Protein AF-A0A166QX63-F1 (afdb_monomer)

Secondary structure (DSSP, 8-state):
-----------------------------------------------------------------SSHHHHHHHHHHHHHHHHHHHHHSS----------SS----S--EEE--TT--HHHHHHHHTS--SEEEEE---S-HHHHHT--TTTTTT-TTT--SEEEEEE-SS-TT--HHHHHHTTTHHHHHHHHHHHHHTT-TT-EEEETTTTTSSS-TTTS-SSHHHHHHHHHHHHHHHHHH-TT-EEEEEEETT--B-TTS-BGGGG---TTT-SEEEEE--S-SSP--SHHHHHHHHTSTT-

Sequence (304 aa):
MEGRRGRSGEAGTSDEPATGSGGSTHDGSGDGPGSGPGHRRGTRSQWAAGPPGPPGATGRARQRRVLLLGAVSAVVAVVVLAVGIIVFTGDEEKTPTTHPTTTGVSWVSGANANPPNDLAAWESWVGRSTDIAILFTSRANWETVTRDDWPLADFRPQTYSGQVSIAQPLLVEGSNEAACARGEYDSHWRDFGNTLVRNGRPDAIVRLGWEFNGNWFKFWEPKDTGTWKVCFTRAAASIRSTAPQVKIEWTMTAHRDTMVNGDNVWDAYPGDDVVDIIGIDAYDSSPASLTQKIFNEQCNRDSG

Solvent-accessible surface area (backbone atoms only — not comparable to full-atom values): 18722 Å² total; per-residue (Å²): 136,84,82,87,88,88,79,93,86,89,91,81,89,85,86,86,86,87,88,82,89,88,82,86,90,83,89,88,86,81,87,87,88,88,89,90,90,87,88,89,87,88,83,90,84,87,90,86,88,87,89,91,86,88,89,90,82,87,87,89,82,84,87,85,79,91,70,80,76,57,57,58,56,52,53,52,52,52,50,52,51,51,51,48,44,57,71,71,66,49,71,82,78,67,74,76,79,70,50,51,84,61,66,87,64,92,64,90,47,64,49,75,40,50,84,89,43,60,58,67,61,54,24,65,48,46,62,47,85,62,46,28,40,36,35,64,50,54,69,76,37,67,57,48,58,19,60,50,56,61,66,45,61,72,57,20,60,92,73,38,83,52,46,47,35,36,40,38,74,73,38,33,72,94,60,52,64,67,46,34,43,72,48,78,50,34,65,50,27,28,41,29,13,44,39,31,42,75,33,64,38,32,62,27,34,35,26,46,27,54,35,27,37,39,86,84,49,81,58,41,34,50,76,47,53,70,41,42,26,44,23,52,49,44,37,51,51,24,21,39,73,52,12,77,60,47,34,37,26,49,25,34,30,34,83,33,44,50,28,79,67,66,49,49,52,70,71,45,62,74,45,78,92,61,42,73,40,84,43,64,55,75,71,92,42,93,83,59,53,89,40,74,66,53,38,53,60,35,61,70,41,93,32,44

Radius of gyration: 37.2 Å; Cα contacts (8 Å, |Δi|>4): 396; chains: 1; bounding box: 99×96×96 Å

Foldseek 3Di:
DDDDDDDDDDDDDDDDDDDDDDDDDDDDDDDDDDDDDDDDDDDDDDDDDDDDDDDDDDDDDPDDPDDPVVPVVVVVVVVCVVVVCCVVVPPPPPPPPPQPPAPPDPDQAEDACAPPDDCVVVCVSNVHHHQEHEEEWDQADLCRQQADLPPLLCVACVNHVHAYEYEGELFHPPDDLLCLLVVVCLVSLLSNLVSCVVSNNLQHEYQYNAQLQDDPNPGRNDQDLVSSLSSLQSSLVSSCVSSVNYAYEDEHEFPRQAHPNGDGPCSNVNDPVRHPYYHYDYDCDVVGQPDPVSVVVRVPDPRD

Nearest PDB structures (foldseek):
  7osk-assembly2_B  TM=5.945E-01  e=3.432E-03  Ignisphaera aggregans DSM 17230
  7ero-assembly1_D  TM=5.608E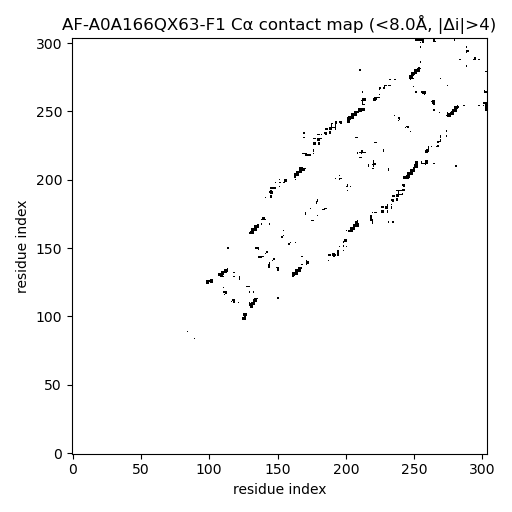-01  e=4.639E-03  Agrobacterium sp. SUL3
  8ew2-assembly1_B  TM=5.475E-01  e=1.831E-01  Oryctolagus cuniculus
  3b9d-assembly1_A  TM=5.871E-01  e=1.186E+00  Vibrio harveyi
  3arq-assembly1_A  TM=6.419E-01  e=2.595E+00  Vibrio harveyi

pLDDT: mean 75.56, std 27.19, range [26.94, 98.94]

Mean predicted aligned error: 16.87 Å

Structure (mmCIF, N/CA/C/O backbone):
data_AF-A0A166QX63-F1
#
_entry.id   AF-A0A166QX63-F1
#
loop_
_atom_site.group_PDB
_atom_site.id
_atom_site.type_symbol
_atom_site.label_atom_id
_atom_site.label_alt_id
_atom_site.label_comp_id
_atom_site.label_asym_id
_atom_site.label_entity_id
_atom_site.label_seq_id
_atom_site.pdbx_PDB_ins_code
_atom_site.Cartn_x
_atom_site.Cartn_y
_atom_site.Cartn_z
_atom_site.occupancy
_atom_site.B_iso_or_equiv
_atom_site.auth_seq_id
_atom_site.auth_comp_id
_atom_site.auth_asym_id
_atom_site.auth_atom_id
_atom_site.pdbx_PDB_model_num
ATOM 1 N N . MET A 1 1 ? 0.405 -10.353 73.614 1.00 40.06 1 MET A N 1
ATOM 2 C CA . MET A 1 1 ? 0.781 -11.116 72.407 1.00 40.06 1 MET A CA 1
ATOM 3 C C . MET A 1 1 ? 0.602 -10.184 71.213 1.00 40.06 1 MET A C 1
ATOM 5 O O . MET A 1 1 ? -0.463 -10.169 70.617 1.00 40.06 1 MET A O 1
ATOM 9 N N . GLU A 1 2 ? 1.423 -9.140 71.067 1.00 36.00 2 GLU A N 1
ATOM 10 C CA . GLU A 1 2 ? 2.812 -9.136 70.539 1.00 36.00 2 GLU A CA 1
ATOM 11 C C . GLU A 1 2 ? 2.900 -9.580 69.065 1.00 36.00 2 GLU A C 1
ATOM 13 O O . GLU A 1 2 ? 2.352 -10.618 68.723 1.00 36.00 2 GLU A O 1
ATOM 18 N N . GLY A 1 3 ? 3.621 -8.896 68.162 1.00 32.88 3 GLY A N 1
ATOM 19 C CA . GLY A 1 3 ? 4.344 -7.615 68.290 1.00 32.88 3 GLY A CA 1
ATOM 20 C C . GLY A 1 3 ? 5.628 -7.530 67.433 1.00 32.88 3 GLY A C 1
ATOM 21 O O . GLY A 1 3 ? 6.332 -8.522 67.312 1.00 32.88 3 GLY A O 1
ATOM 22 N N . ARG A 1 4 ? 5.967 -6.311 66.953 1.00 34.38 4 ARG A N 1
ATOM 23 C CA . ARG A 1 4 ? 7.144 -5.895 66.118 1.00 34.38 4 ARG A CA 1
ATOM 24 C C . ARG A 1 4 ? 7.103 -6.325 64.634 1.00 34.38 4 ARG A C 1
ATOM 26 O O . ARG A 1 4 ? 6.695 -7.438 64.352 1.00 34.38 4 ARG A O 1
ATOM 33 N N . ARG A 1 5 ? 7.400 -5.511 63.598 1.00 40.09 5 ARG A N 1
ATOM 34 C CA . ARG A 1 5 ? 8.170 -4.251 63.315 1.00 40.09 5 ARG A CA 1
ATOM 35 C C . ARG A 1 5 ? 9.701 -4.353 63.101 1.00 40.09 5 ARG A C 1
ATOM 37 O O . ARG A 1 5 ? 10.432 -4.491 64.074 1.00 40.09 5 ARG A O 1
ATOM 44 N N . GLY A 1 6 ? 10.128 -3.981 61.878 1.00 33.09 6 GLY A N 1
ATOM 45 C CA . GLY A 1 6 ? 11.412 -3.323 61.520 1.00 33.09 6 GLY A CA 1
ATOM 46 C C . GLY A 1 6 ? 12.527 -4.223 60.945 1.00 33.09 6 GLY A C 1
ATOM 47 O O . GLY A 1 6 ? 12.537 -5.403 61.260 1.00 33.09 6 GLY A O 1
ATOM 48 N N . ARG A 1 7 ? 13.510 -3.742 60.151 1.00 35.97 7 ARG A N 1
ATOM 49 C CA . ARG A 1 7 ? 13.689 -2.477 59.374 1.00 35.97 7 ARG A CA 1
ATOM 50 C C . ARG A 1 7 ? 14.983 -2.569 58.502 1.00 35.97 7 ARG A C 1
ATOM 52 O O . ARG A 1 7 ? 15.960 -3.089 59.014 1.00 35.97 7 ARG A O 1
ATOM 59 N N . SER A 1 8 ? 14.994 -1.973 57.294 1.00 33.38 8 SER A N 1
ATOM 60 C CA . SER A 1 8 ? 16.123 -1.295 56.567 1.00 33.38 8 SER A CA 1
ATOM 61 C C . SER A 1 8 ? 17.521 -1.934 56.319 1.00 33.38 8 SER A C 1
ATOM 63 O O . SER A 1 8 ? 18.147 -2.434 57.245 1.00 33.38 8 SER A O 1
ATOM 65 N N . GLY A 1 9 ? 18.066 -1.684 55.108 1.00 28.70 9 GLY A N 1
ATOM 66 C CA . GLY A 1 9 ? 19.480 -1.832 54.673 1.00 28.70 9 GLY A CA 1
ATOM 67 C C . GLY A 1 9 ? 19.598 -2.648 53.362 1.00 28.70 9 GLY A C 1
ATOM 68 O O . GLY A 1 9 ? 19.120 -3.775 53.376 1.00 28.70 9 GLY A O 1
ATOM 69 N N . GLU A 1 10 ? 20.086 -2.241 52.174 1.00 31.58 10 GLU A N 1
ATOM 70 C CA . GLU A 1 10 ? 20.919 -1.140 51.608 1.00 31.58 10 GLU A CA 1
ATOM 71 C C . GLU A 1 10 ? 22.281 -1.639 51.038 1.00 31.58 10 GLU A C 1
ATOM 73 O O . GLU A 1 10 ? 22.920 -2.486 51.655 1.00 31.58 10 GLU A O 1
ATOM 78 N N . ALA A 1 11 ? 22.706 -1.048 49.899 1.00 31.22 11 ALA A N 1
ATOM 79 C CA . ALA A 1 11 ? 24.037 -1.047 49.235 1.00 31.22 11 ALA A CA 1
ATOM 80 C C . ALA A 1 11 ? 24.352 -2.011 48.047 1.00 31.22 11 ALA A C 1
ATOM 82 O O . ALA A 1 11 ? 24.123 -3.215 48.120 1.00 31.22 11 ALA A O 1
ATOM 83 N N . GLY A 1 12 ? 24.984 -1.438 46.997 1.00 28.00 12 GLY A N 1
ATOM 84 C CA . GLY A 1 12 ? 25.655 -2.096 45.846 1.00 28.00 12 GLY A CA 1
ATOM 85 C C . GLY A 1 12 ? 24.946 -1.913 44.482 1.00 28.00 12 GLY A C 1
ATOM 86 O O . GLY A 1 12 ? 24.100 -2.739 44.166 1.00 28.00 12 GLY A O 1
ATOM 87 N N . THR A 1 13 ? 25.071 -0.823 43.696 1.00 31.50 13 THR A N 1
ATOM 88 C CA . THR A 1 13 ? 26.249 -0.271 42.946 1.00 31.50 13 THR A CA 1
ATOM 89 C C . THR A 1 13 ? 26.866 -1.284 41.954 1.00 31.50 13 THR A C 1
ATOM 91 O O . THR A 1 13 ? 26.893 -2.469 42.264 1.00 31.50 13 THR A O 1
ATOM 94 N N . SER A 1 14 ? 27.420 -0.960 40.778 1.00 30.62 14 SER A N 1
ATOM 95 C CA . SER A 1 14 ? 27.732 0.314 40.086 1.00 30.62 14 SER A CA 1
ATOM 96 C C . SER A 1 14 ? 28.138 0.006 38.618 1.00 30.62 14 SER A C 1
ATOM 98 O O . SER A 1 14 ? 28.518 -1.132 38.347 1.00 30.62 14 SER A O 1
ATOM 100 N N . ASP A 1 15 ? 28.172 0.900 37.615 1.00 30.77 15 ASP A N 1
ATOM 101 C CA . ASP A 1 15 ? 27.613 2.254 37.374 1.00 30.77 15 ASP A CA 1
ATOM 102 C C . ASP A 1 15 ? 27.679 2.552 35.842 1.00 30.77 15 ASP A C 1
ATOM 104 O O . ASP A 1 15 ? 28.444 1.911 35.120 1.00 30.77 15 ASP A O 1
ATOM 108 N N . GLU A 1 16 ? 26.936 3.553 35.348 1.00 36.91 16 GLU A N 1
ATOM 109 C CA . GLU A 1 16 ? 27.155 4.250 34.055 1.00 36.91 16 GLU A CA 1
ATOM 110 C C . GLU A 1 16 ? 27.850 5.602 34.354 1.00 36.91 16 GLU A C 1
ATOM 112 O O . GLU A 1 16 ? 27.617 6.148 35.438 1.00 36.91 16 GLU A O 1
ATOM 117 N N . PRO A 1 17 ? 28.688 6.187 33.466 1.00 37.84 17 PRO A N 1
ATOM 118 C CA . PRO A 1 17 ? 28.216 7.414 32.797 1.00 37.84 17 PRO A CA 1
ATOM 119 C C . PRO A 1 17 ? 28.830 7.742 31.416 1.00 37.84 17 PRO A C 1
ATOM 121 O O . PRO A 1 17 ? 29.892 7.265 31.022 1.00 37.84 17 PRO A O 1
ATOM 124 N N . ALA A 1 18 ? 28.171 8.672 30.716 1.00 34.25 18 ALA A N 1
ATOM 125 C CA . ALA A 1 18 ? 28.616 9.310 29.472 1.00 34.25 18 ALA A CA 1
ATOM 126 C C . ALA A 1 18 ? 29.488 10.584 29.690 1.00 34.25 18 ALA A C 1
ATOM 128 O O . ALA A 1 18 ? 29.825 10.933 30.821 1.00 34.25 18 ALA A O 1
ATOM 129 N N . THR A 1 19 ? 29.747 11.327 28.592 1.00 32.44 19 THR A N 1
ATOM 130 C CA . THR A 1 19 ? 30.598 12.543 28.389 1.00 32.44 19 THR A CA 1
ATOM 131 C C . THR A 1 19 ? 32.068 12.265 27.995 1.00 32.44 19 THR A C 1
ATOM 133 O O . THR A 1 19 ? 32.637 11.266 28.408 1.00 32.44 19 THR A O 1
ATOM 136 N N . GLY A 1 20 ? 32.763 13.073 27.172 1.00 27.25 20 GLY A N 1
ATOM 137 C CA . GLY A 1 20 ? 32.322 14.208 26.341 1.00 27.25 20 GLY A CA 1
ATOM 138 C C . GLY A 1 20 ? 33.460 15.140 25.849 1.00 27.25 20 GLY A C 1
ATOM 139 O O . GLY A 1 20 ? 33.908 15.992 26.605 1.00 27.25 20 GLY A O 1
ATOM 140 N N . SER A 1 21 ? 33.809 15.084 24.551 1.00 32.12 21 SER A N 1
ATOM 141 C CA . SER A 1 21 ? 34.596 16.079 23.763 1.00 32.12 21 SER A CA 1
ATOM 142 C C . SER A 1 21 ? 36.103 16.326 24.052 1.00 32.12 21 SER A C 1
ATOM 144 O O . SER A 1 21 ? 36.578 16.193 25.172 1.00 32.12 21 SER A O 1
ATOM 146 N N . GLY A 1 22 ? 36.831 16.766 23.006 1.00 27.58 22 GLY A N 1
ATOM 147 C CA . GLY A 1 22 ? 38.256 17.170 23.017 1.00 27.58 22 GLY A CA 1
ATOM 148 C C . GLY A 1 22 ? 39.233 16.060 22.567 1.00 27.58 22 GLY A C 1
ATOM 149 O O . GLY A 1 22 ? 38.984 14.891 22.823 1.00 27.58 22 GLY A O 1
ATOM 150 N N . GLY A 1 23 ? 40.357 16.310 21.879 1.00 26.94 23 GLY A N 1
ATOM 151 C CA . GLY A 1 23 ? 40.885 17.564 21.327 1.00 26.94 23 GLY A CA 1
ATOM 152 C C . GLY A 1 23 ? 42.403 17.516 21.031 1.00 26.94 23 GLY A C 1
ATOM 153 O O . GLY A 1 23 ? 43.196 17.771 21.925 1.00 26.94 23 GLY A O 1
ATOM 154 N N . SER A 1 24 ? 42.785 17.299 19.762 1.00 29.55 24 SER A N 1
ATOM 155 C CA . SER A 1 24 ? 44.083 17.635 19.110 1.00 29.55 24 SER A CA 1
ATOM 156 C C . SER A 1 24 ? 45.442 17.005 19.535 1.00 29.55 24 SER A C 1
ATOM 158 O O . SER A 1 24 ? 45.780 16.882 20.704 1.00 29.55 24 SER A O 1
ATOM 160 N N . THR A 1 25 ? 46.262 16.754 18.495 1.00 30.28 25 THR A N 1
ATOM 161 C CA . THR A 1 25 ? 47.745 16.611 18.406 1.00 30.28 25 THR A CA 1
ATOM 162 C C . THR A 1 25 ? 48.512 15.537 19.198 1.00 30.28 25 THR A C 1
ATOM 164 O O . THR A 1 25 ? 48.664 15.645 20.413 1.00 30.28 25 THR A O 1
ATOM 167 N N . HIS A 1 26 ? 49.237 14.676 18.463 1.00 31.53 26 HIS A N 1
ATOM 168 C CA . HIS A 1 26 ? 50.701 14.576 18.609 1.00 31.53 26 HIS A CA 1
ATOM 169 C C . HIS A 1 26 ? 51.414 14.098 17.329 1.00 31.53 26 HIS A C 1
ATOM 171 O O . HIS A 1 26 ? 50.852 13.333 16.548 1.00 31.53 26 HIS A O 1
ATOM 177 N N . ASP A 1 27 ? 52.645 14.584 17.143 1.00 31.30 27 ASP A N 1
ATOM 178 C CA . ASP A 1 27 ? 53.584 14.233 16.066 1.00 31.30 27 ASP A CA 1
ATOM 179 C C . ASP A 1 27 ? 54.256 12.861 16.264 1.00 31.30 27 ASP A C 1
ATOM 181 O O . ASP A 1 27 ? 54.313 12.327 17.373 1.00 31.30 27 ASP A O 1
ATOM 185 N N . GLY A 1 28 ? 54.856 12.338 15.187 1.00 30.33 28 GLY A N 1
ATOM 186 C CA . GLY A 1 28 ? 55.693 11.133 15.200 1.00 30.33 28 GLY A CA 1
ATOM 187 C C . GLY A 1 28 ? 56.677 11.090 14.025 1.00 30.33 28 GLY A C 1
ATOM 188 O O . GLY A 1 28 ? 56.429 10.413 13.032 1.00 30.33 28 GLY A O 1
ATOM 189 N N . SER A 1 29 ? 57.784 11.829 14.135 1.00 30.67 29 SER A N 1
ATOM 190 C CA . SER A 1 29 ? 58.846 11.928 13.116 1.00 30.67 29 SER A CA 1
ATOM 191 C C . SER A 1 29 ? 59.937 10.855 13.259 1.00 30.67 29 SER A C 1
ATOM 193 O O . SER A 1 29 ? 60.195 10.381 14.363 1.00 30.67 29 SER A O 1
ATOM 195 N N . GLY A 1 30 ? 60.645 10.554 12.161 1.00 27.50 30 GLY A N 1
ATOM 196 C CA . GLY A 1 30 ? 61.879 9.755 12.172 1.00 27.50 30 GLY A CA 1
ATOM 197 C C . GLY A 1 30 ? 62.472 9.485 10.780 1.00 27.50 30 GLY A C 1
ATOM 198 O O . GLY A 1 30 ? 62.033 8.557 10.112 1.00 27.50 30 GLY A O 1
ATOM 199 N N . ASP A 1 31 ? 63.428 10.336 10.374 1.00 31.25 31 ASP A N 1
ATOM 200 C CA . ASP A 1 31 ? 64.744 10.061 9.737 1.00 31.25 31 ASP A CA 1
ATOM 201 C C . ASP A 1 31 ? 64.870 8.936 8.671 1.00 31.25 31 ASP A C 1
ATOM 203 O O . ASP A 1 31 ? 64.478 7.802 8.904 1.00 31.25 31 ASP A O 1
ATOM 207 N N . GLY A 1 32 ? 65.470 9.095 7.476 1.00 28.30 32 GLY A N 1
ATOM 208 C CA . GLY A 1 32 ? 66.640 9.886 7.023 1.00 28.30 32 GLY A CA 1
ATOM 209 C C . GLY A 1 32 ? 67.741 8.916 6.497 1.00 28.30 32 GLY A C 1
ATOM 210 O O . GLY A 1 32 ? 67.597 7.714 6.712 1.00 28.30 32 GLY A O 1
ATOM 211 N N . PRO A 1 33 ? 68.879 9.320 5.877 1.00 48.69 33 PRO A N 1
ATOM 212 C CA . PRO A 1 33 ? 69.231 10.523 5.102 1.00 48.69 33 PRO A CA 1
ATOM 213 C C . PRO A 1 33 ? 69.908 10.195 3.723 1.00 48.69 33 PRO A C 1
ATOM 215 O O . PRO A 1 33 ? 70.134 9.038 3.380 1.00 48.69 33 PRO A O 1
ATOM 218 N N . GLY A 1 34 ? 70.329 11.209 2.945 1.00 29.28 34 GLY A N 1
ATOM 219 C CA . GLY A 1 34 ? 71.181 11.032 1.746 1.00 29.28 34 GLY A CA 1
ATOM 220 C C . GLY A 1 34 ? 71.787 12.350 1.227 1.00 29.28 34 GLY A C 1
ATOM 221 O O . GLY A 1 34 ? 71.089 13.358 1.167 1.00 29.28 34 GLY A O 1
ATOM 222 N N . SER A 1 35 ? 73.086 12.379 0.896 1.00 33.38 35 SER A N 1
ATOM 223 C CA . SER A 1 35 ? 73.901 13.611 0.785 1.00 33.38 35 SER A CA 1
ATOM 224 C C . SER A 1 35 ? 74.759 13.710 -0.496 1.00 33.38 35 SER A C 1
ATOM 226 O O . SER A 1 35 ? 75.189 12.692 -1.029 1.00 33.38 35 SER A O 1
ATOM 228 N N . GLY A 1 36 ? 75.089 14.932 -0.962 1.00 32.12 36 GLY A N 1
ATOM 229 C CA . GLY A 1 36 ? 76.167 15.147 -1.960 1.00 32.12 36 GLY A CA 1
ATOM 230 C C . GLY A 1 36 ? 76.030 16.378 -2.897 1.00 32.12 36 GLY A C 1
ATOM 231 O O . GLY A 1 36 ? 74.948 16.562 -3.447 1.00 32.12 36 GLY A O 1
ATOM 232 N N . PRO A 1 37 ? 77.075 17.220 -3.123 1.00 49.75 37 PRO A N 1
ATOM 233 C CA . PRO A 1 37 ? 76.950 18.516 -3.830 1.00 49.75 37 PRO A CA 1
ATOM 234 C C . PRO A 1 37 ? 77.778 18.682 -5.138 1.00 49.75 37 PRO A C 1
ATOM 236 O O . PRO A 1 37 ? 78.695 17.911 -5.410 1.00 49.75 37 PRO A O 1
ATOM 239 N N . GLY A 1 38 ? 77.548 19.771 -5.902 1.00 31.45 38 GLY A N 1
ATOM 240 C CA . GLY A 1 38 ? 78.393 20.174 -7.050 1.00 31.45 38 GLY A CA 1
ATOM 241 C C . GLY A 1 38 ? 78.181 21.615 -7.578 1.00 31.45 38 GLY A C 1
ATOM 242 O O . GLY A 1 38 ? 77.055 22.078 -7.707 1.00 31.45 38 GLY A O 1
ATOM 243 N N . HIS A 1 39 ? 79.268 22.345 -7.875 1.00 33.16 39 HIS A N 1
ATOM 244 C CA . HIS A 1 39 ? 79.298 23.768 -8.301 1.00 33.16 39 HIS A CA 1
ATOM 245 C C . HIS A 1 39 ? 79.107 24.025 -9.819 1.00 33.16 39 HIS A C 1
ATOM 247 O O . HIS A 1 39 ? 79.592 23.219 -10.611 1.00 33.16 39 HIS A O 1
ATOM 253 N N . ARG A 1 40 ? 78.690 25.255 -10.223 1.00 35.25 40 ARG A N 1
ATOM 254 C CA . ARG A 1 40 ? 79.540 26.262 -10.951 1.00 35.25 40 ARG A CA 1
ATOM 255 C C . ARG A 1 40 ? 78.845 27.623 -11.251 1.00 35.25 40 ARG A C 1
ATOM 257 O O . ARG A 1 40 ? 77.710 27.838 -10.854 1.00 35.25 40 ARG A O 1
ATOM 264 N N . ARG A 1 41 ? 79.611 28.585 -11.808 1.00 33.59 41 ARG A N 1
ATOM 265 C CA . ARG A 1 41 ? 79.421 30.067 -11.794 1.00 33.59 41 ARG A CA 1
ATOM 266 C C . ARG A 1 41 ? 78.861 30.697 -13.095 1.00 33.59 41 ARG A C 1
ATOM 268 O O . ARG A 1 41 ? 79.166 30.197 -14.169 1.00 33.59 41 ARG A O 1
ATOM 275 N N . GLY A 1 42 ? 78.317 31.925 -12.977 1.00 30.16 42 GLY A N 1
ATOM 276 C CA . GLY A 1 42 ? 78.226 32.972 -14.033 1.00 30.16 42 GLY A CA 1
ATOM 277 C C . GLY A 1 42 ? 76.787 33.323 -14.465 1.00 30.16 42 GLY A C 1
ATOM 278 O O . GLY A 1 42 ? 75.989 32.407 -14.568 1.00 30.16 42 GLY A O 1
ATOM 279 N N . THR A 1 43 ? 76.351 34.573 -14.716 1.00 37.75 43 THR A N 1
ATOM 280 C CA . THR A 1 43 ? 77.008 35.911 -14.803 1.00 37.75 43 THR A CA 1
ATOM 281 C C . THR A 1 43 ? 76.030 37.085 -14.480 1.00 37.75 43 THR A C 1
ATOM 283 O O . THR A 1 43 ? 74.847 36.859 -14.261 1.00 37.75 43 THR A O 1
ATOM 286 N N . ARG A 1 44 ? 76.545 38.336 -14.423 1.00 33.19 44 ARG A N 1
ATOM 287 C CA . ARG A 1 44 ? 75.864 39.653 -14.172 1.00 33.19 44 ARG A CA 1
ATOM 288 C C . ARG A 1 44 ? 74.739 39.953 -15.207 1.00 33.19 44 ARG A C 1
ATOM 290 O O . ARG A 1 44 ? 74.747 39.310 -16.245 1.00 33.19 44 ARG A O 1
ATOM 297 N N . SER A 1 45 ? 73.777 40.889 -15.067 1.00 31.33 45 SER A N 1
ATOM 298 C CA . SER A 1 45 ? 73.804 42.328 -14.672 1.00 31.33 45 SER A CA 1
ATOM 299 C C . SER A 1 45 ? 72.349 42.856 -14.500 1.00 31.33 45 SER A C 1
ATOM 301 O O . SER A 1 45 ? 71.504 42.482 -15.299 1.00 31.33 45 SER A O 1
ATOM 303 N N . GLN A 1 46 ? 71.932 43.515 -13.406 1.00 34.78 46 GLN A N 1
ATOM 304 C CA . GLN A 1 46 ? 71.817 44.979 -13.148 1.00 34.78 46 GLN A CA 1
ATOM 305 C C . GLN A 1 46 ? 71.011 45.897 -14.123 1.00 34.78 46 GLN A C 1
ATOM 307 O O . GLN A 1 46 ? 71.424 46.102 -15.257 1.00 34.78 46 GLN A O 1
ATOM 312 N N . TRP A 1 47 ? 69.941 46.503 -13.557 1.00 30.73 47 TRP A N 1
ATOM 313 C CA . TRP A 1 47 ? 69.280 47.833 -13.723 1.00 30.73 47 TRP A CA 1
ATOM 314 C C . TRP A 1 47 ? 69.129 48.559 -15.084 1.00 30.73 47 TRP A C 1
ATOM 316 O O . TRP A 1 47 ? 70.126 48.879 -15.718 1.00 30.73 47 TRP A O 1
ATOM 326 N N . ALA A 1 48 ? 67.905 49.052 -15.377 1.00 33.16 48 ALA A N 1
ATOM 327 C CA . ALA A 1 48 ? 67.571 50.489 -15.581 1.00 33.16 48 ALA A CA 1
ATOM 328 C C . ALA A 1 48 ? 66.066 50.719 -15.900 1.00 33.16 48 ALA A C 1
ATOM 330 O O . ALA A 1 48 ? 65.393 49.824 -16.403 1.00 33.16 48 ALA A O 1
ATOM 331 N N . ALA A 1 49 ? 65.545 51.926 -15.627 1.00 42.06 49 ALA A N 1
ATOM 332 C CA . ALA A 1 49 ? 64.181 52.371 -15.972 1.00 42.06 49 ALA A CA 1
ATOM 333 C C . ALA A 1 49 ? 64.153 53.283 -17.225 1.00 42.06 49 ALA A C 1
ATOM 335 O O . ALA A 1 49 ? 65.189 53.817 -17.618 1.00 42.06 49 ALA A O 1
ATOM 336 N N . GLY A 1 50 ? 62.967 53.488 -17.822 1.00 31.75 50 GLY A N 1
ATOM 337 C CA . GLY A 1 50 ? 62.734 54.320 -19.020 1.00 31.75 50 GLY A CA 1
ATOM 338 C C . GLY A 1 50 ? 61.538 55.296 -18.895 1.00 31.75 50 GLY A C 1
ATOM 339 O O . GLY A 1 50 ? 60.798 55.199 -17.917 1.00 31.75 50 GLY A O 1
ATOM 340 N N . PRO A 1 51 ? 61.372 56.270 -19.822 1.00 47.44 51 PRO A N 1
ATOM 341 C CA . PRO A 1 51 ? 60.950 57.640 -19.461 1.00 47.44 51 PRO A CA 1
ATOM 342 C C . PRO A 1 51 ? 59.545 58.105 -19.953 1.00 47.44 51 PRO A C 1
ATOM 344 O O . PRO A 1 51 ? 58.886 57.373 -20.689 1.00 47.44 51 PRO A O 1
ATOM 347 N N . PRO A 1 52 ? 59.080 59.327 -19.577 1.00 52.56 52 PRO A N 1
ATOM 348 C CA . PRO A 1 52 ? 57.723 59.841 -19.851 1.00 52.56 52 PRO A CA 1
ATOM 349 C C . PRO A 1 52 ? 57.622 61.027 -20.851 1.00 52.56 52 PRO A C 1
ATOM 351 O O . PRO A 1 52 ? 58.614 61.683 -21.163 1.00 52.56 52 PRO A O 1
ATOM 354 N N . GLY A 1 53 ? 56.386 61.383 -21.247 1.00 30.61 53 GLY A N 1
ATOM 355 C CA . GLY A 1 53 ? 55.989 62.676 -21.858 1.00 30.61 53 GLY A CA 1
ATOM 356 C C . GLY A 1 53 ? 54.776 62.562 -22.810 1.00 30.61 53 GLY A C 1
ATOM 357 O O . GLY A 1 53 ? 54.416 61.434 -23.145 1.00 30.61 53 GLY A O 1
ATOM 358 N N . PRO A 1 54 ? 54.161 63.664 -23.312 1.00 42.88 54 PRO A N 1
ATOM 359 C CA . PRO A 1 54 ? 54.239 65.084 -22.920 1.00 42.88 54 PRO A CA 1
ATOM 360 C C . PRO A 1 54 ? 52.840 65.721 -22.597 1.00 42.88 54 PRO A C 1
ATOM 362 O O . PRO A 1 54 ? 51.826 65.029 -22.672 1.00 42.88 54 PRO A O 1
ATOM 365 N N . PRO A 1 55 ? 52.738 67.023 -22.227 1.00 46.19 55 PRO A N 1
ATOM 366 C CA . PRO A 1 55 ? 51.494 67.627 -21.709 1.00 46.19 55 PRO A CA 1
ATOM 367 C C . PRO A 1 55 ? 50.846 68.736 -22.578 1.00 46.19 55 PRO A C 1
ATOM 369 O O . PRO A 1 55 ? 51.532 69.439 -23.315 1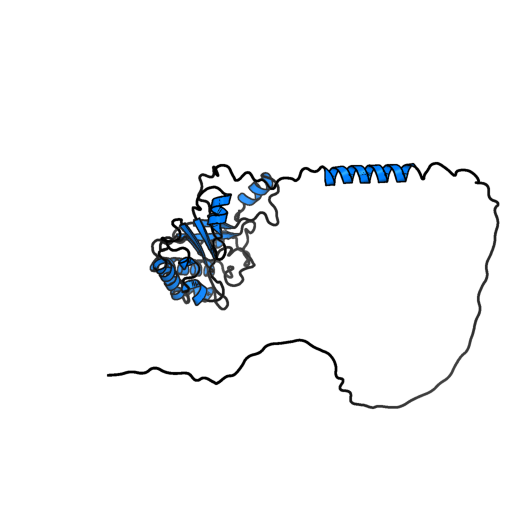.00 46.19 55 PRO A O 1
ATOM 372 N N . GLY A 1 56 ? 49.551 69.011 -22.333 1.00 31.23 56 GLY A N 1
ATOM 373 C CA . GLY A 1 56 ? 48.992 70.376 -22.399 1.00 31.23 56 GLY A CA 1
ATOM 374 C C . GLY A 1 56 ? 47.734 70.616 -23.253 1.00 31.23 56 GLY A C 1
ATOM 375 O O . GLY A 1 56 ? 47.825 70.724 -24.469 1.00 31.23 56 GLY A O 1
ATOM 376 N N . ALA A 1 57 ? 46.586 70.862 -22.602 1.00 35.25 57 ALA A N 1
ATOM 377 C CA . ALA A 1 57 ? 45.510 71.716 -23.128 1.00 35.25 57 ALA A CA 1
ATOM 378 C C . ALA A 1 57 ? 44.636 72.282 -21.987 1.00 35.25 57 ALA A C 1
ATOM 380 O O . ALA A 1 57 ? 44.172 71.567 -21.103 1.00 35.25 57 ALA A O 1
ATOM 381 N N . THR A 1 58 ? 44.451 73.596 -22.011 1.00 35.28 58 THR A N 1
ATOM 382 C CA . THR A 1 58 ? 43.774 74.455 -21.029 1.00 35.28 58 THR A CA 1
ATOM 383 C C . THR A 1 58 ? 42.279 74.157 -20.828 1.00 35.28 58 THR A C 1
ATOM 385 O O . THR A 1 58 ? 41.560 73.809 -21.758 1.00 35.28 58 THR A O 1
ATOM 388 N N . GLY A 1 59 ? 41.778 74.338 -19.599 1.00 33.69 59 GLY A N 1
ATOM 389 C CA . GLY A 1 59 ? 40.380 74.045 -19.252 1.00 33.69 59 GLY A CA 1
ATOM 390 C C . GLY A 1 59 ? 39.385 75.198 -19.460 1.00 33.69 59 GLY A C 1
ATOM 391 O O . GLY A 1 59 ? 39.763 76.368 -19.483 1.00 33.69 59 GLY A O 1
ATOM 392 N N . ARG A 1 60 ? 38.086 74.858 -19.509 1.00 37.31 60 ARG A N 1
ATOM 393 C CA . ARG A 1 60 ? 36.926 75.751 -19.281 1.00 37.31 60 ARG A CA 1
ATOM 394 C C . ARG A 1 60 ? 35.652 74.919 -19.044 1.00 37.31 60 ARG A C 1
ATOM 396 O O . ARG A 1 60 ? 35.034 74.484 -20.003 1.00 37.31 60 ARG A O 1
ATOM 403 N N . ALA A 1 61 ? 35.249 74.723 -17.783 1.00 35.38 61 ALA A N 1
ATOM 404 C CA . ALA A 1 61 ? 33.894 74.265 -17.407 1.00 35.38 61 ALA A CA 1
ATOM 405 C C . ALA A 1 61 ? 33.606 74.450 -15.897 1.00 35.38 61 ALA A C 1
ATOM 407 O O . ALA A 1 61 ? 33.176 73.532 -15.198 1.00 35.38 61 ALA A O 1
ATOM 408 N N . ARG A 1 62 ? 33.849 75.650 -15.354 1.00 41.44 62 ARG A N 1
ATOM 409 C CA . ARG A 1 62 ? 33.264 76.032 -14.055 1.00 41.44 62 ARG A CA 1
ATOM 410 C C . ARG A 1 62 ? 31.778 76.353 -14.295 1.00 41.44 62 ARG A C 1
ATOM 412 O O . ARG A 1 62 ? 31.469 76.941 -15.320 1.00 41.44 62 ARG A O 1
ATOM 419 N N . GLN A 1 63 ? 30.913 76.033 -13.326 1.00 47.56 63 GLN A 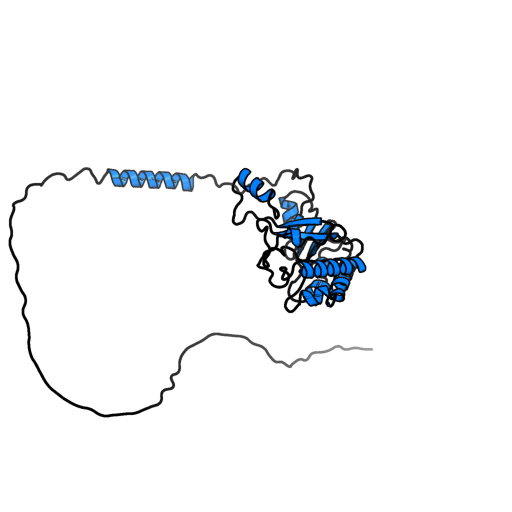N 1
ATOM 420 C CA . GLN A 1 63 ? 29.447 76.256 -13.310 1.00 47.56 63 GLN A CA 1
ATOM 421 C C . GLN A 1 63 ? 28.562 75.215 -14.033 1.00 47.56 63 GLN A C 1
ATOM 423 O O . GLN A 1 63 ? 28.084 75.439 -15.138 1.00 47.56 63 GLN A O 1
ATOM 428 N N . ARG A 1 64 ? 28.221 74.139 -13.306 1.00 39.12 64 ARG A N 1
ATOM 429 C CA . ARG A 1 64 ? 26.849 73.584 -13.186 1.00 39.12 64 ARG A CA 1
ATOM 430 C C . ARG A 1 64 ? 26.752 72.658 -11.957 1.00 39.12 64 ARG A C 1
ATOM 432 O O . ARG A 1 64 ? 26.511 71.461 -12.050 1.00 39.12 64 ARG A O 1
ATOM 439 N N . ARG A 1 65 ? 26.988 73.233 -10.767 1.00 44.41 65 ARG A N 1
ATOM 440 C CA . ARG A 1 65 ? 26.472 72.660 -9.507 1.00 44.41 65 ARG A CA 1
ATOM 441 C C . ARG A 1 65 ? 24.983 73.012 -9.390 1.00 44.41 65 ARG A C 1
ATOM 443 O O . ARG A 1 65 ? 24.566 74.013 -9.960 1.00 44.41 65 ARG A O 1
ATOM 450 N N . VAL A 1 66 ? 24.259 72.235 -8.579 1.00 48.19 66 VAL A N 1
ATOM 451 C CA . VAL A 1 66 ? 22.810 72.336 -8.301 1.00 48.19 66 VAL A CA 1
ATOM 452 C C . VAL A 1 66 ? 21.924 71.830 -9.449 1.00 48.19 66 VAL A C 1
ATOM 454 O O . VAL A 1 66 ? 21.592 72.582 -10.356 1.00 48.19 66 VAL A O 1
ATOM 457 N N . LEU A 1 67 ? 21.546 70.540 -9.373 1.00 45.72 67 LEU A N 1
ATOM 458 C CA . LEU A 1 67 ? 20.168 70.033 -9.592 1.00 45.72 67 LEU A CA 1
ATOM 459 C C . LEU A 1 67 ? 20.042 68.495 -9.455 1.00 45.72 67 LEU A C 1
ATOM 461 O O . LEU A 1 67 ? 18.966 68.005 -9.134 1.00 45.72 67 LEU A O 1
ATOM 465 N N . LEU A 1 68 ? 21.124 67.720 -9.614 1.00 43.03 68 LEU A N 1
ATOM 466 C CA . LEU A 1 68 ? 21.050 66.243 -9.675 1.00 43.03 68 LEU A CA 1
ATOM 467 C C . LEU A 1 68 ? 21.062 65.483 -8.328 1.00 43.03 68 LEU A C 1
ATOM 469 O O . LEU A 1 68 ? 20.885 64.271 -8.324 1.00 43.03 68 LEU A O 1
ATOM 473 N N . LEU A 1 69 ? 21.207 66.163 -7.185 1.00 39.78 69 LEU A N 1
ATOM 474 C CA . LEU A 1 69 ? 21.151 65.537 -5.845 1.00 39.78 69 LEU A CA 1
ATOM 475 C C . LEU A 1 69 ? 19.754 65.577 -5.186 1.00 39.78 69 LEU A C 1
ATOM 477 O O . LEU A 1 69 ? 19.541 64.931 -4.162 1.00 39.78 69 LEU A O 1
ATOM 481 N N . GLY A 1 70 ? 18.792 66.300 -5.774 1.00 39.84 70 GLY A N 1
ATOM 482 C CA . GLY A 1 70 ? 17.407 66.338 -5.285 1.00 39.84 70 GLY A CA 1
ATOM 483 C C . GLY A 1 70 ? 16.557 65.160 -5.773 1.00 39.84 70 GLY A C 1
ATOM 484 O O . GLY A 1 70 ? 15.810 64.573 -4.997 1.00 39.84 70 GLY A O 1
ATOM 485 N N . ALA A 1 71 ? 16.704 64.778 -7.047 1.00 44.97 71 ALA A N 1
ATOM 486 C CA . ALA A 1 71 ? 15.847 63.773 -7.680 1.00 44.97 71 ALA A CA 1
ATOM 487 C C . ALA A 1 71 ? 16.065 62.350 -7.135 1.00 44.97 71 ALA A C 1
ATOM 489 O O . ALA A 1 71 ? 15.096 61.646 -6.869 1.00 44.97 71 ALA A O 1
ATOM 490 N N . VAL A 1 72 ? 17.319 61.936 -6.914 1.00 47.06 72 VAL A N 1
ATOM 491 C CA . VAL A 1 72 ? 17.630 60.582 -6.412 1.00 47.06 72 VAL A CA 1
ATOM 492 C C . VAL A 1 72 ? 17.110 60.396 -4.982 1.00 47.06 72 VAL A C 1
ATOM 494 O O . VAL A 1 72 ? 16.467 59.394 -4.682 1.00 47.06 72 VAL A O 1
ATOM 497 N N . SER A 1 73 ? 17.307 61.398 -4.122 1.00 47.56 73 SER A N 1
ATOM 498 C CA . SER A 1 73 ? 16.855 61.381 -2.725 1.00 47.56 73 SER A CA 1
ATOM 499 C C . SER A 1 73 ? 15.326 61.329 -2.607 1.00 47.56 73 SER A C 1
ATOM 501 O O . SER A 1 73 ? 14.801 60.590 -1.780 1.00 47.56 73 SER A O 1
ATOM 503 N N . ALA A 1 74 ? 14.605 62.065 -3.463 1.00 48.94 74 ALA A N 1
ATOM 504 C CA . ALA A 1 74 ? 13.143 62.052 -3.487 1.00 48.94 74 ALA A CA 1
ATOM 505 C C . ALA A 1 74 ? 12.573 60.715 -3.994 1.00 48.94 74 ALA A C 1
ATOM 507 O O . ALA A 1 74 ? 11.637 60.191 -3.397 1.00 48.94 74 ALA A O 1
ATOM 508 N N . VAL A 1 75 ? 13.153 60.130 -5.051 1.00 51.56 75 VAL A N 1
ATOM 509 C CA . VAL A 1 75 ? 12.697 58.834 -5.586 1.00 51.56 75 VAL A CA 1
ATOM 510 C C . VAL A 1 75 ? 12.964 57.699 -4.594 1.00 51.56 75 VAL A C 1
ATOM 512 O O . VAL A 1 75 ? 12.071 56.891 -4.360 1.00 51.56 75 VAL A O 1
ATOM 515 N N . VAL A 1 76 ? 14.134 57.663 -3.945 1.00 51.06 76 VAL A N 1
ATOM 516 C CA . VAL A 1 76 ? 14.422 56.652 -2.911 1.00 51.06 76 VAL A CA 1
ATOM 517 C C . VAL A 1 76 ? 13.501 56.821 -1.699 1.00 51.06 76 VAL A C 1
ATOM 519 O O . VAL A 1 76 ? 12.970 55.827 -1.216 1.00 51.06 76 VAL A O 1
ATOM 522 N N . ALA A 1 77 ? 13.235 58.051 -1.245 1.00 51.09 77 ALA A N 1
ATOM 523 C CA . ALA A 1 77 ? 12.300 58.286 -0.143 1.00 51.09 77 ALA A CA 1
ATOM 524 C C . ALA A 1 77 ? 10.864 57.844 -0.483 1.00 51.09 77 ALA A C 1
ATOM 526 O O . ALA A 1 77 ? 10.226 57.199 0.342 1.00 51.09 77 ALA A O 1
ATOM 527 N N . VAL A 1 78 ? 10.369 58.127 -1.694 1.00 54.16 78 VAL A N 1
ATOM 528 C CA . VAL A 1 78 ? 9.027 57.697 -2.132 1.00 54.16 78 VAL A CA 1
ATOM 529 C C . VAL A 1 78 ? 8.943 56.178 -2.299 1.00 54.16 78 VAL A C 1
ATOM 531 O O . VAL A 1 78 ? 7.946 55.592 -1.892 1.00 54.16 78 VAL A O 1
ATOM 534 N N . VAL A 1 79 ? 9.982 55.518 -2.824 1.00 54.12 79 VAL A N 1
ATOM 535 C CA . VAL A 1 79 ? 10.013 54.047 -2.934 1.00 54.12 79 VAL A CA 1
ATOM 536 C C . VAL A 1 79 ? 10.088 53.387 -1.554 1.00 54.12 79 VAL A C 1
ATOM 538 O O . VAL A 1 79 ? 9.347 52.443 -1.306 1.00 54.12 79 VAL A O 1
ATOM 541 N N . VAL A 1 80 ? 10.902 53.900 -0.626 1.00 54.78 80 VAL A N 1
ATOM 542 C CA . VAL A 1 80 ? 10.971 53.373 0.751 1.00 54.78 80 VAL A CA 1
ATOM 543 C C . VAL A 1 80 ? 9.667 53.622 1.516 1.00 54.78 80 VAL A C 1
ATOM 545 O O . VAL A 1 80 ? 9.241 52.748 2.265 1.00 54.78 80 VAL A O 1
ATOM 548 N N . LEU A 1 81 ? 8.983 54.753 1.298 1.00 49.78 81 LEU A N 1
ATOM 549 C CA . LEU A 1 81 ? 7.675 55.005 1.912 1.00 49.78 81 LEU A CA 1
ATOM 550 C C . LEU A 1 81 ? 6.569 54.128 1.299 1.00 49.78 81 LEU A C 1
ATOM 552 O O . LEU A 1 81 ? 5.734 53.615 2.033 1.00 49.78 81 LEU A O 1
ATOM 556 N N . ALA A 1 82 ? 6.580 53.905 -0.019 1.00 50.19 82 ALA A N 1
ATOM 557 C CA . ALA A 1 82 ? 5.617 53.032 -0.694 1.00 50.19 82 ALA A CA 1
ATOM 558 C C . ALA A 1 82 ? 5.809 51.553 -0.317 1.00 50.19 82 ALA A C 1
ATOM 560 O O . ALA A 1 82 ? 4.832 50.869 -0.028 1.00 50.19 82 ALA A O 1
ATOM 561 N N . VAL A 1 83 ? 7.056 51.072 -0.247 1.00 49.56 83 VAL A N 1
ATOM 562 C CA . VAL A 1 83 ? 7.373 49.722 0.253 1.00 49.56 83 VAL A CA 1
ATOM 563 C C . VAL A 1 83 ? 7.053 49.611 1.745 1.00 49.56 83 VAL A C 1
ATOM 565 O O . VAL A 1 83 ? 6.480 48.613 2.162 1.00 49.56 83 VAL A O 1
ATOM 568 N N . GLY A 1 84 ? 7.337 50.644 2.545 1.00 45.03 84 GLY A N 1
ATOM 569 C CA . GLY A 1 84 ? 6.952 50.694 3.957 1.00 45.03 84 GLY A CA 1
ATOM 570 C C . GLY A 1 84 ? 5.437 50.613 4.162 1.00 45.03 84 GLY A C 1
ATOM 571 O O . GLY A 1 84 ? 4.984 49.872 5.025 1.00 45.03 84 GLY A O 1
ATOM 572 N N . ILE A 1 85 ? 4.643 51.300 3.338 1.00 48.28 85 ILE A N 1
ATOM 573 C CA . ILE A 1 85 ? 3.178 51.199 3.382 1.00 48.28 85 ILE A CA 1
ATOM 574 C C . ILE A 1 85 ? 2.724 49.801 2.939 1.00 48.28 85 ILE A C 1
ATOM 576 O O . ILE A 1 85 ? 1.959 49.178 3.657 1.00 48.28 85 ILE A O 1
ATOM 580 N N . ILE A 1 86 ? 3.249 49.239 1.846 1.00 46.75 86 ILE A N 1
ATOM 581 C CA . ILE A 1 86 ? 2.871 47.883 1.396 1.00 46.75 86 ILE A CA 1
ATOM 582 C C . ILE A 1 86 ? 3.234 46.797 2.432 1.00 46.75 86 ILE A C 1
ATOM 584 O O . ILE A 1 86 ? 2.503 45.821 2.565 1.00 46.75 86 ILE A O 1
ATOM 588 N N . VAL A 1 87 ? 4.318 46.969 3.198 1.00 48.38 87 VAL A N 1
ATOM 589 C CA . VAL A 1 87 ? 4.762 46.005 4.227 1.00 48.38 87 VAL A CA 1
ATOM 590 C C . VAL A 1 87 ? 4.065 46.199 5.586 1.00 48.38 87 VAL A C 1
ATOM 592 O O . VAL A 1 87 ? 3.964 45.236 6.339 1.00 48.38 87 VAL A O 1
ATOM 595 N N . PHE A 1 88 ? 3.558 47.397 5.909 1.00 45.53 88 PHE A N 1
ATOM 596 C CA . PHE A 1 88 ? 2.877 47.686 7.189 1.00 45.53 88 PHE A CA 1
ATOM 597 C C . PHE A 1 88 ? 1.368 47.982 7.076 1.00 45.53 88 PHE A C 1
ATOM 599 O O . PHE A 1 88 ? 0.710 48.168 8.097 1.00 45.53 88 PHE A O 1
ATOM 606 N N . THR A 1 89 ? 0.807 48.021 5.865 1.00 47.72 89 THR A N 1
ATOM 607 C CA . THR A 1 89 ? -0.645 48.035 5.599 1.00 47.72 89 THR A CA 1
ATOM 608 C C . THR A 1 89 ? -1.075 46.919 4.649 1.00 47.72 89 THR A C 1
ATOM 610 O O . THR A 1 89 ? -2.175 46.975 4.101 1.00 47.72 89 THR A O 1
ATOM 613 N N . GLY A 1 90 ? -0.228 45.910 4.433 1.00 40.50 90 GLY A N 1
ATOM 614 C CA . GLY A 1 90 ? -0.770 44.586 4.170 1.00 40.50 90 GLY A CA 1
ATOM 615 C C . GLY A 1 90 ? -1.584 44.211 5.401 1.00 40.50 90 GLY A C 1
ATOM 616 O O . GLY A 1 90 ? -1.031 44.201 6.503 1.00 40.50 90 GLY A O 1
ATOM 617 N N . ASP A 1 91 ? -2.888 43.985 5.227 1.00 46.47 91 ASP A N 1
ATOM 618 C CA . ASP A 1 91 ? -3.685 43.328 6.259 1.00 46.47 91 ASP A CA 1
ATOM 619 C C . ASP A 1 91 ? -2.904 42.096 6.730 1.00 46.47 91 ASP A C 1
ATOM 621 O O . ASP A 1 91 ? -2.313 41.393 5.903 1.00 46.47 91 ASP A O 1
ATOM 625 N N . GLU A 1 92 ? -2.895 41.821 8.039 1.00 47.53 92 GLU A N 1
ATOM 626 C CA . GLU A 1 92 ? -2.555 40.475 8.494 1.00 47.53 92 GLU A CA 1
ATOM 627 C C . GLU A 1 92 ? -3.506 39.542 7.749 1.00 47.53 92 GLU A C 1
ATOM 629 O O . GLU A 1 92 ? -4.706 39.513 8.045 1.00 47.53 92 GLU A O 1
ATOM 634 N N . GLU A 1 93 ? -2.987 38.846 6.734 1.00 46.03 93 GLU A N 1
ATOM 635 C CA . GLU A 1 93 ? -3.745 37.884 5.954 1.00 46.03 93 GLU A CA 1
ATOM 636 C C . GLU A 1 93 ? -4.068 36.758 6.922 1.00 46.03 93 GLU A C 1
ATOM 638 O O . GLU A 1 93 ? -3.266 35.854 7.154 1.00 46.03 93 GLU A O 1
ATOM 643 N N . LYS A 1 94 ? -5.214 36.908 7.599 1.00 37.31 94 LYS A N 1
ATOM 644 C CA . LYS A 1 94 ? -5.678 35.990 8.626 1.00 37.31 94 LYS A CA 1
ATOM 645 C C . LYS A 1 94 ? -5.646 34.617 8.000 1.00 37.31 94 LYS A C 1
ATOM 647 O O . LYS A 1 94 ? -6.487 34.344 7.142 1.00 37.31 94 LYS A O 1
ATOM 652 N N . THR A 1 95 ? -4.712 33.778 8.458 1.00 40.94 95 THR A N 1
ATOM 653 C CA . THR A 1 95 ? -4.656 32.355 8.129 1.00 40.94 95 THR A CA 1
ATOM 654 C C . THR A 1 95 ? -6.093 31.852 8.129 1.00 40.94 95 THR A C 1
ATOM 656 O O . THR A 1 95 ? -6.721 31.978 9.190 1.00 40.94 95 THR A O 1
ATOM 659 N N . PRO A 1 96 ? -6.650 31.418 6.975 1.00 37.44 96 PRO A N 1
ATOM 660 C CA . PRO A 1 96 ? -8.092 31.301 6.807 1.00 37.44 96 PRO A CA 1
ATOM 661 C C . PRO A 1 96 ? -8.725 30.467 7.917 1.00 37.44 96 PRO A C 1
ATOM 663 O O . PRO A 1 96 ? -8.694 29.241 7.916 1.00 37.44 96 PRO A O 1
ATOM 666 N N . THR A 1 97 ? -9.290 31.168 8.901 1.00 39.19 97 THR A N 1
ATOM 667 C CA . THR A 1 97 ? -9.885 30.584 10.115 1.00 39.19 97 THR A CA 1
ATOM 668 C C . THR A 1 97 ? -11.322 30.141 9.856 1.00 39.19 97 THR A C 1
ATOM 670 O O . THR A 1 97 ? -12.002 29.612 10.732 1.00 39.19 97 THR A O 1
ATOM 673 N N . THR A 1 98 ? -11.769 30.308 8.611 1.00 39.81 98 THR A N 1
ATOM 674 C CA . THR A 1 98 ? -12.798 29.492 7.988 1.00 39.81 98 THR A CA 1
ATOM 675 C C . THR A 1 98 ? -12.316 28.044 7.932 1.00 39.81 98 THR A C 1
ATOM 677 O O . THR A 1 98 ? -11.786 27.586 6.918 1.00 39.81 98 THR A O 1
ATOM 680 N N . HIS A 1 99 ? -12.561 27.314 9.022 1.00 43.41 99 HIS A N 1
ATOM 681 C CA . HIS A 1 99 ? -12.826 25.880 8.945 1.00 43.41 99 HIS A CA 1
ATOM 682 C C . HIS A 1 99 ? -13.705 25.611 7.714 1.00 43.41 99 HIS A C 1
ATOM 684 O O . HIS A 1 99 ? -14.653 26.381 7.498 1.00 43.41 99 HIS A O 1
ATOM 690 N N . PRO A 1 100 ? -13.444 24.561 6.916 1.00 44.09 100 PRO A N 1
ATOM 691 C CA . PRO A 1 100 ? -14.355 24.162 5.856 1.00 44.09 100 PRO A CA 1
ATOM 692 C C . PRO A 1 100 ? -15.757 23.975 6.447 1.00 44.09 100 PRO A C 1
ATOM 694 O O . PRO A 1 100 ? -16.007 23.041 7.205 1.00 44.09 100 PRO A O 1
ATOM 697 N N . THR A 1 101 ? -16.675 24.898 6.153 1.00 44.09 101 THR A N 1
ATOM 698 C CA . THR A 1 101 ? -18.045 24.853 6.672 1.00 44.09 101 THR A CA 1
ATOM 699 C C . THR A 1 101 ? -18.763 23.684 6.025 1.00 44.09 101 THR A C 1
ATOM 701 O O . THR A 1 101 ? -19.311 23.834 4.935 1.00 44.09 101 THR A O 1
ATOM 704 N N . THR A 1 102 ? -18.714 22.534 6.707 1.00 47.25 102 THR A N 1
ATOM 705 C CA . THR A 1 102 ? -19.106 21.199 6.232 1.00 47.25 102 THR A CA 1
ATOM 706 C C . THR A 1 102 ? -18.444 20.834 4.905 1.00 47.25 102 THR A C 1
ATOM 708 O O . THR A 1 102 ? -18.847 21.319 3.850 1.00 47.25 102 THR A O 1
ATOM 711 N N . THR A 1 103 ? -17.445 19.947 4.917 1.00 49.34 103 THR A N 1
ATOM 712 C CA . THR A 1 103 ? -16.875 19.443 3.661 1.00 49.34 103 THR A CA 1
ATOM 713 C C . THR A 1 103 ? -17.942 18.709 2.847 1.00 49.34 103 THR A C 1
ATOM 715 O O . THR A 1 103 ? -18.282 17.559 3.114 1.00 49.34 103 THR A O 1
ATOM 718 N N . GLY A 1 104 ? -18.447 19.381 1.807 1.00 51.38 104 GLY A N 1
ATOM 719 C CA . GLY A 1 104 ? -19.381 18.850 0.807 1.00 51.38 104 GLY A CA 1
ATOM 720 C C . GLY A 1 104 ? -18.761 17.801 -0.122 1.00 51.38 104 GLY A C 1
ATOM 721 O O . GLY A 1 104 ? -19.171 17.677 -1.273 1.00 51.38 104 GLY A O 1
ATOM 722 N N . VAL A 1 105 ? -17.754 17.075 0.366 1.00 57.59 105 VAL A N 1
ATOM 723 C CA . VAL A 1 105 ? -17.159 15.921 -0.297 1.00 57.59 105 VAL A CA 1
ATOM 724 C C . VAL A 1 105 ? -18.028 14.710 0.029 1.00 57.59 105 VAL A C 1
ATOM 726 O O . VAL A 1 105 ? -18.183 14.315 1.185 1.00 57.59 105 VAL A O 1
ATOM 729 N N . SER A 1 106 ? -18.663 14.152 -0.999 1.00 68.69 106 SER A N 1
ATOM 730 C CA . SER A 1 106 ? -19.510 12.959 -0.885 1.00 68.69 106 SER A CA 1
ATOM 731 C C . SER A 1 106 ? -18.715 11.650 -0.956 1.00 68.69 106 SER A C 1
ATOM 733 O O . SER A 1 106 ? -19.305 10.575 -0.869 1.00 68.69 106 SER A O 1
ATOM 735 N N . TRP A 1 107 ? -17.395 11.735 -1.132 1.00 78.06 107 TRP A N 1
ATOM 736 C CA . TRP A 1 107 ? -16.478 10.604 -1.190 1.00 78.06 107 TRP A CA 1
ATOM 737 C C . TRP A 1 107 ? -15.820 10.330 0.168 1.00 78.06 107 TRP A C 1
ATOM 739 O O . TRP A 1 107 ? -15.718 11.218 1.015 1.00 78.06 107 TRP A O 1
ATOM 749 N N . VAL A 1 108 ? -15.363 9.088 0.348 1.00 85.69 108 VAL A N 1
ATOM 750 C CA . VAL A 1 108 ? -14.596 8.626 1.518 1.00 85.69 108 VAL A CA 1
ATOM 751 C C . VAL A 1 108 ? -13.327 9.470 1.655 1.00 85.69 108 VAL A C 1
ATOM 753 O O . VAL A 1 108 ? -12.550 9.567 0.704 1.00 85.69 108 VAL A O 1
ATOM 756 N N . SER A 1 109 ? -13.114 10.071 2.825 1.00 86.75 109 SER A N 1
ATOM 757 C CA . SER A 1 109 ? -11.965 10.934 3.110 1.00 86.75 109 SER A CA 1
ATOM 758 C C . SER A 1 109 ? -11.202 10.487 4.358 1.00 86.75 109 SER A C 1
ATOM 760 O O . SER A 1 109 ? -11.780 9.985 5.325 1.00 86.75 109 SER A O 1
ATOM 762 N N . GLY A 1 110 ? -9.883 10.671 4.335 1.00 89.88 110 GLY A N 1
ATOM 763 C CA . GLY A 1 110 ? -8.961 10.134 5.331 1.00 89.88 110 GLY A CA 1
ATOM 764 C C . GLY A 1 110 ? -7.761 11.024 5.616 1.00 89.88 110 GLY A C 1
ATOM 765 O O . GLY A 1 110 ? -7.538 12.025 4.937 1.00 89.88 110 GLY A O 1
ATOM 766 N N . ALA A 1 111 ? -6.971 10.625 6.610 1.00 93.31 111 ALA A N 1
ATOM 767 C CA . ALA A 1 111 ? -5.696 11.253 6.947 1.00 93.31 111 ALA A CA 1
ATOM 768 C C . ALA A 1 111 ? -4.679 10.218 7.449 1.00 93.31 111 ALA A C 1
ATOM 770 O O . ALA A 1 111 ? -5.044 9.112 7.856 1.00 93.31 111 ALA A O 1
ATOM 771 N N . ASN A 1 112 ? -3.394 10.588 7.427 1.00 94.75 112 ASN A N 1
ATOM 772 C CA . ASN A 1 112 ? -2.336 9.805 8.061 1.00 94.75 112 ASN A CA 1
ATOM 773 C C . ASN A 1 112 ? -2.542 9.798 9.583 1.00 94.75 112 ASN A C 1
ATOM 775 O O . ASN A 1 112 ? -2.603 10.858 10.203 1.00 94.75 112 ASN A O 1
ATOM 779 N N . ALA A 1 113 ? -2.619 8.601 10.159 1.00 94.25 113 ALA A N 1
ATOM 780 C CA . ALA A 1 113 ? -2.898 8.375 11.571 1.00 94.25 113 ALA A CA 1
ATOM 781 C C . ALA A 1 113 ? -1.785 7.583 12.287 1.00 94.25 113 ALA A C 1
ATOM 783 O O . ALA A 1 113 ? -1.996 7.041 13.367 1.00 94.25 113 ALA A O 1
ATOM 784 N N . ASN A 1 114 ? -0.578 7.482 11.713 1.00 92.50 114 ASN A N 1
ATOM 785 C CA . ASN A 1 114 ? 0.548 6.890 12.438 1.00 92.50 114 ASN A CA 1
ATOM 786 C C . ASN A 1 114 ? 0.862 7.692 13.710 1.00 92.50 114 ASN A C 1
ATOM 788 O O . ASN A 1 114 ? 1.058 8.905 13.607 1.00 92.50 114 ASN A O 1
ATOM 792 N N . PRO A 1 115 ? 1.018 7.041 14.879 1.00 82.50 115 PRO A N 1
ATOM 793 C CA . PRO A 1 115 ? 1.435 7.721 16.099 1.00 82.50 115 PRO A CA 1
ATOM 794 C C . PRO A 1 115 ? 2.716 8.552 15.888 1.00 82.50 115 PRO A C 1
ATOM 796 O O . PRO A 1 115 ? 3.656 8.061 15.255 1.00 82.50 115 PRO A O 1
ATOM 799 N N . PRO A 1 116 ? 2.783 9.795 16.403 1.00 78.69 116 PRO A N 1
ATOM 800 C CA . PRO A 1 116 ? 1.857 10.416 17.356 1.00 78.69 116 PRO A CA 1
ATOM 801 C C . PRO A 1 116 ? 0.683 11.197 16.722 1.00 78.69 116 PRO A C 1
ATOM 803 O O . PRO A 1 116 ? 0.055 11.986 17.424 1.00 78.69 116 PRO A O 1
ATOM 806 N N . ASN A 1 117 ? 0.396 11.043 15.423 1.00 81.06 117 ASN A N 1
ATOM 807 C CA . ASN A 1 117 ? -0.677 11.793 14.760 1.00 81.06 117 ASN A CA 1
ATOM 808 C C . ASN A 1 117 ? -2.058 11.363 15.279 1.00 81.06 117 ASN A C 1
ATOM 810 O O . ASN A 1 117 ? -2.480 10.226 15.074 1.00 81.06 117 ASN A O 1
ATOM 814 N N . ASP A 1 118 ? -2.769 12.293 15.914 1.00 79.31 118 ASP A N 1
ATOM 815 C CA . ASP A 1 118 ? -4.144 12.109 16.378 1.00 79.31 118 ASP A CA 1
ATOM 816 C C . ASP A 1 118 ? -5.139 12.618 15.323 1.00 79.31 118 ASP A C 1
ATOM 818 O O . ASP A 1 118 ? -5.110 13.791 14.930 1.00 79.31 118 ASP A O 1
ATOM 822 N N . LEU A 1 119 ? -6.050 11.742 14.888 1.00 89.44 119 LEU A N 1
ATOM 823 C CA . LEU A 1 119 ? -7.127 12.095 13.963 1.00 89.44 119 LEU A CA 1
ATOM 824 C C . LEU A 1 119 ? -8.062 13.166 14.538 1.00 89.44 119 LEU A C 1
ATOM 826 O O . LEU A 1 119 ? -8.600 13.951 13.763 1.00 89.44 119 LEU A O 1
ATOM 830 N N . ALA A 1 120 ? -8.217 13.285 15.861 1.00 88.75 120 ALA A N 1
ATOM 831 C CA . ALA A 1 120 ? -9.116 14.272 16.463 1.00 88.75 120 ALA A CA 1
ATOM 832 C C . ALA A 1 120 ? -8.765 15.725 16.079 1.00 88.75 120 ALA A C 1
ATOM 834 O O . ALA A 1 120 ? -9.658 16.562 15.917 1.00 88.75 120 ALA A O 1
ATOM 835 N N . ALA A 1 121 ? -7.478 16.035 15.877 1.00 87.94 121 ALA A N 1
ATOM 836 C CA . ALA A 1 121 ? -7.042 17.352 15.409 1.00 87.94 121 ALA A CA 1
ATOM 837 C C . ALA A 1 121 ? -7.459 17.612 13.949 1.00 87.94 121 ALA A C 1
ATOM 839 O O . ALA A 1 121 ? -7.916 18.709 13.619 1.00 87.94 121 ALA A O 1
ATOM 840 N N . TRP A 1 122 ? -7.351 16.593 13.091 1.00 87.62 122 TRP A N 1
ATOM 841 C CA . TRP A 1 122 ? -7.816 16.635 11.704 1.00 87.62 122 TRP A CA 1
ATOM 842 C C . TRP A 1 122 ? -9.343 16.760 11.628 1.00 87.62 122 TRP A C 1
ATOM 844 O O . TRP A 1 122 ? -9.855 17.659 10.968 1.00 87.62 122 TRP A O 1
ATOM 854 N N . GLU A 1 123 ? -10.077 15.933 12.371 1.00 89.88 123 GLU A N 1
ATOM 855 C CA . GLU A 1 123 ? -11.546 15.936 12.409 1.00 89.88 123 GLU A CA 1
ATOM 856 C C . GLU A 1 123 ? -12.118 17.268 12.904 1.00 89.88 123 GLU A C 1
ATOM 858 O O . GLU A 1 123 ? -13.077 17.788 12.331 1.00 89.88 123 GLU A O 1
ATOM 863 N N . SER A 1 124 ? -11.484 17.865 13.919 1.00 90.75 124 SER A N 1
ATOM 864 C CA . SER A 1 124 ? -11.807 19.205 14.422 1.00 90.75 124 SER A CA 1
ATOM 865 C C . SER A 1 124 ? -11.564 20.298 13.372 1.00 90.75 124 SER A C 1
ATOM 867 O O . SER A 1 124 ? -12.364 21.227 13.234 1.00 90.75 124 SER A O 1
ATOM 869 N N . TRP A 1 125 ? -10.493 20.183 12.578 1.00 87.00 125 TRP A N 1
ATOM 870 C CA . TRP A 1 125 ? -10.217 21.126 11.493 1.00 87.00 125 TRP A CA 1
ATOM 871 C C . TRP A 1 125 ? -11.220 20.994 10.335 1.00 87.00 125 TRP A C 1
ATOM 873 O O . TRP A 1 125 ? -11.795 22.005 9.928 1.00 87.00 125 TRP A O 1
ATOM 883 N N . VAL A 1 126 ? -11.471 19.770 9.848 1.00 86.00 126 VAL A N 1
ATOM 884 C CA . VAL A 1 126 ? -12.372 19.474 8.712 1.00 86.00 126 VAL A CA 1
ATOM 885 C C . VAL A 1 126 ? -13.860 19.612 9.083 1.00 86.00 126 VAL A C 1
ATOM 887 O O . VAL A 1 126 ? -14.696 19.846 8.209 1.00 86.00 126 VAL A O 1
ATOM 890 N N . GLY A 1 127 ? -14.211 19.467 10.364 1.00 88.12 127 GLY A N 1
ATOM 891 C CA . GLY A 1 127 ? -15.588 19.547 10.862 1.00 88.12 127 GLY A CA 1
ATOM 892 C C . GLY A 1 127 ? -16.417 18.269 10.670 1.00 88.12 127 GLY A C 1
ATOM 893 O O . GLY A 1 127 ? -17.647 18.343 10.647 1.00 88.12 127 GLY A O 1
ATOM 894 N N . ARG A 1 128 ? -15.771 17.105 10.509 1.00 86.62 128 ARG A N 1
ATOM 895 C CA . ARG A 1 128 ? -16.409 15.775 10.418 1.00 86.62 128 ARG A CA 1
ATOM 896 C C . ARG A 1 128 ? -15.460 14.675 10.888 1.00 86.62 128 ARG A C 1
ATOM 898 O O . ARG A 1 128 ? -14.250 14.874 10.875 1.00 86.62 128 ARG A O 1
ATOM 905 N N . SER A 1 129 ? -16.006 13.504 11.202 1.00 88.50 129 SER A N 1
ATOM 906 C CA . SER A 1 129 ? -15.214 12.292 11.432 1.00 88.50 129 SER A CA 1
ATOM 907 C C . SER A 1 129 ? -14.508 11.800 10.162 1.00 88.50 129 SER A C 1
ATOM 909 O O . SER A 1 129 ? -14.992 12.004 9.041 1.00 88.50 129 SER A O 1
ATOM 911 N N . THR A 1 130 ? -13.372 11.136 10.368 1.00 91.25 130 THR A N 1
ATOM 912 C CA . THR A 1 130 ? -12.509 10.533 9.347 1.00 91.25 130 THR A CA 1
ATOM 913 C C . THR A 1 130 ? -13.091 9.195 8.905 1.00 91.25 130 THR A C 1
ATOM 915 O O . THR A 1 130 ? -13.261 8.301 9.736 1.00 91.25 130 THR A O 1
ATOM 918 N N . ASP A 1 131 ? -13.339 9.013 7.608 1.00 91.94 131 ASP A N 1
ATOM 919 C CA . ASP A 1 131 ? -13.898 7.760 7.085 1.00 91.94 131 ASP A CA 1
ATOM 920 C C . ASP A 1 131 ? -12.840 6.645 7.021 1.00 91.94 131 ASP A C 1
ATOM 922 O O . ASP A 1 131 ? -13.166 5.470 7.213 1.00 91.94 131 ASP A O 1
ATOM 926 N N . ILE A 1 13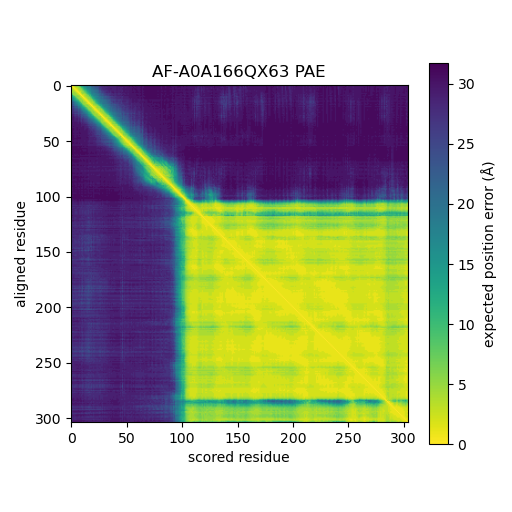2 ? -11.575 7.016 6.765 1.00 95.06 132 ILE A N 1
ATOM 927 C CA . ILE A 1 132 ? -10.443 6.087 6.669 1.00 95.06 132 ILE A CA 1
ATOM 928 C C . ILE A 1 132 ? -9.161 6.594 7.358 1.00 95.06 132 ILE A C 1
ATOM 930 O O . ILE A 1 132 ? -8.648 7.674 7.058 1.00 95.06 132 ILE A O 1
ATOM 934 N N . ALA A 1 133 ? -8.597 5.777 8.248 1.00 96.44 133 ALA A N 1
ATOM 935 C CA . ALA A 1 133 ? -7.277 5.989 8.838 1.00 96.44 133 ALA A CA 1
ATOM 936 C C . ALA A 1 133 ? -6.196 5.402 7.919 1.00 96.44 133 ALA A C 1
ATOM 938 O O . ALA A 1 133 ? -6.216 4.204 7.620 1.00 96.44 133 ALA A O 1
ATOM 939 N N . ILE A 1 134 ? -5.244 6.232 7.485 1.00 96.81 134 ILE A N 1
ATOM 940 C CA . ILE A 1 134 ? -4.113 5.815 6.647 1.00 96.81 134 ILE A CA 1
ATOM 941 C C . ILE A 1 134 ? -2.906 5.557 7.551 1.00 96.81 134 ILE A C 1
ATOM 943 O O . ILE A 1 134 ? -2.420 6.458 8.235 1.00 96.81 134 ILE A O 1
ATOM 947 N N . LEU A 1 135 ? -2.425 4.318 7.550 1.00 97.38 135 LEU A N 1
ATOM 948 C CA . LEU A 1 135 ? -1.331 3.823 8.377 1.00 97.38 135 LEU A CA 1
ATOM 949 C C . LEU A 1 135 ? -0.185 3.310 7.500 1.00 97.38 135 LEU A C 1
ATOM 951 O O . LEU A 1 135 ? -0.401 2.760 6.425 1.00 97.38 135 LEU A O 1
ATOM 955 N N . PHE A 1 136 ? 1.036 3.413 8.000 1.00 96.62 136 PHE A N 1
ATOM 956 C CA . PHE A 1 136 ? 2.251 2.844 7.426 1.00 96.62 136 PHE A CA 1
ATOM 957 C C . PHE A 1 136 ? 2.894 1.927 8.467 1.00 96.62 136 PHE A C 1
ATOM 959 O O . PHE A 1 136 ? 3.059 2.332 9.620 1.00 96.62 136 PHE A O 1
ATOM 966 N N . THR A 1 137 ? 3.264 0.704 8.088 1.00 94.38 137 THR A N 1
ATOM 967 C CA . THR A 1 137 ? 4.021 -0.175 8.993 1.00 94.38 137 THR A CA 1
ATOM 968 C C . THR A 1 137 ? 5.513 0.202 9.058 1.00 94.38 137 THR A C 1
ATOM 970 O O . THR A 1 137 ? 6.019 1.013 8.270 1.00 94.38 137 THR A O 1
ATOM 973 N N . SER A 1 138 ? 6.245 -0.418 9.987 1.00 93.25 138 SER A N 1
ATOM 974 C CA . SER A 1 138 ? 7.705 -0.496 9.918 1.00 93.25 138 SER A CA 1
ATOM 975 C C . SER A 1 138 ? 8.141 -1.142 8.600 1.00 93.25 138 SER A C 1
ATOM 977 O O . SER A 1 138 ? 7.471 -2.016 8.069 1.00 93.25 138 SER A O 1
ATOM 979 N N . ARG A 1 139 ? 9.301 -0.744 8.076 1.00 93.75 139 ARG A N 1
ATOM 980 C CA . ARG A 1 139 ? 9.900 -1.319 6.855 1.00 93.75 139 ARG A CA 1
ATOM 981 C C . ARG A 1 139 ? 11.173 -2.129 7.129 1.00 93.75 139 ARG A C 1
ATOM 983 O O . ARG A 1 139 ? 11.833 -2.558 6.190 1.00 93.75 139 ARG A O 1
ATOM 990 N N . ALA A 1 140 ? 11.540 -2.298 8.401 1.00 94.00 140 ALA A N 1
ATOM 991 C CA . ALA A 1 140 ? 12.872 -2.756 8.792 1.00 94.00 140 ALA A CA 1
ATOM 992 C C . ALA A 1 140 ? 13.118 -4.248 8.520 1.00 94.00 140 ALA A C 1
ATOM 994 O O . ALA A 1 140 ? 14.191 -4.626 8.063 1.00 94.00 140 ALA A O 1
ATOM 995 N N . ASN A 1 141 ? 12.151 -5.108 8.846 1.00 97.19 141 ASN A N 1
ATOM 996 C CA . ASN A 1 141 ? 12.276 -6.560 8.718 1.00 97.19 141 ASN A CA 1
ATOM 997 C C . ASN A 1 141 ? 10.900 -7.243 8.798 1.00 97.19 141 ASN A C 1
ATOM 999 O O . ASN A 1 141 ? 9.921 -6.634 9.233 1.00 97.19 141 ASN A O 1
ATOM 1003 N N . TRP A 1 142 ? 10.853 -8.528 8.433 1.00 97.88 142 TRP A N 1
ATOM 1004 C CA . TRP A 1 142 ? 9.627 -9.327 8.400 1.00 97.88 142 TRP A CA 1
ATOM 1005 C C . TRP A 1 142 ? 8.849 -9.381 9.724 1.00 97.88 142 TRP A C 1
ATOM 1007 O O . TRP A 1 142 ? 7.623 -9.435 9.671 1.00 97.88 142 TRP A O 1
ATOM 1017 N N . GLU A 1 143 ? 9.508 -9.344 10.888 1.00 97.38 143 GLU A N 1
ATOM 1018 C CA . GLU A 1 143 ? 8.816 -9.334 12.189 1.00 97.38 143 GLU A CA 1
ATOM 1019 C C . GLU A 1 143 ? 7.986 -8.056 12.327 1.00 97.38 143 GLU A C 1
ATOM 1021 O O . GLU A 1 143 ? 6.763 -8.107 12.441 1.00 97.38 143 GLU A O 1
ATOM 1026 N N . THR A 1 144 ? 8.644 -6.907 12.167 1.00 96.81 144 THR A N 1
ATOM 1027 C CA . THR A 1 144 ? 8.011 -5.588 12.313 1.00 96.81 144 THR A CA 1
ATOM 1028 C C . THR A 1 144 ? 6.997 -5.260 11.210 1.00 96.81 144 THR A C 1
ATOM 1030 O O . THR A 1 144 ? 6.132 -4.413 11.393 1.00 96.81 144 THR A O 1
ATOM 1033 N N . VAL A 1 145 ? 7.092 -5.930 10.056 1.00 97.50 145 VAL A N 1
ATOM 1034 C CA . VAL A 1 145 ? 6.152 -5.792 8.931 1.00 97.50 145 VAL A CA 1
ATOM 1035 C C . VAL A 1 145 ? 4.885 -6.625 9.153 1.00 97.50 145 VAL A C 1
ATOM 1037 O O . VAL A 1 145 ? 3.793 -6.172 8.808 1.00 97.50 145 VAL A O 1
ATOM 1040 N N . THR A 1 146 ? 5.014 -7.834 9.724 1.00 98.38 146 THR A N 1
ATOM 1041 C CA . THR A 1 146 ? 3.944 -8.855 9.693 1.00 98.38 146 THR A CA 1
ATOM 1042 C C . THR A 1 146 ? 3.421 -9.326 11.050 1.00 98.38 146 THR A C 1
ATOM 1044 O O . THR A 1 146 ? 2.298 -9.828 11.115 1.00 98.38 146 THR A O 1
ATOM 1047 N N . ARG A 1 147 ? 4.183 -9.182 12.139 1.00 98.06 147 ARG A N 1
ATOM 1048 C CA . ARG A 1 147 ? 3.834 -9.745 13.458 1.00 98.06 147 ARG A CA 1
ATOM 1049 C C . ARG A 1 147 ? 3.575 -8.696 14.529 1.00 98.06 147 ARG A C 1
ATOM 1051 O O . ARG A 1 147 ? 2.710 -8.934 15.370 1.00 98.06 147 ARG A O 1
ATOM 1058 N N . ASP A 1 148 ? 4.260 -7.556 14.470 1.00 97.31 148 ASP A N 1
ATOM 1059 C CA . ASP A 1 148 ? 4.024 -6.447 15.396 1.00 97.31 148 ASP A CA 1
ATOM 1060 C C . ASP A 1 148 ? 2.567 -5.963 15.327 1.00 97.31 148 ASP A C 1
ATOM 1062 O O . ASP A 1 148 ? 2.000 -5.761 14.253 1.00 97.31 148 ASP A O 1
ATOM 1066 N N . ASP A 1 149 ? 1.955 -5.744 16.494 1.00 96.62 149 ASP A N 1
ATOM 1067 C CA . ASP A 1 149 ? 0.608 -5.171 16.577 1.00 96.62 149 ASP A CA 1
ATOM 1068 C C . ASP A 1 149 ? 0.603 -3.657 16.265 1.00 96.62 149 ASP A C 1
ATOM 1070 O O . ASP A 1 149 ? -0.461 -3.096 16.022 1.00 96.62 149 ASP A O 1
ATOM 1074 N N . TRP A 1 150 ? 1.752 -2.967 16.253 1.00 95.38 150 TRP A N 1
ATOM 1075 C CA . TRP A 1 150 ? 1.836 -1.549 15.873 1.00 95.38 150 TRP A CA 1
ATOM 1076 C C . TRP A 1 150 ? 1.834 -1.381 14.340 1.00 95.38 150 TRP A C 1
ATOM 1078 O O . TRP A 1 150 ? 2.530 -2.130 13.658 1.00 95.38 150 TRP A O 1
ATOM 1088 N N . PRO A 1 151 ? 1.117 -0.392 13.765 1.00 94.75 151 PRO A N 1
ATOM 1089 C CA . PRO A 1 151 ? 0.263 0.610 14.421 1.00 94.75 151 PRO A CA 1
ATOM 1090 C C . PRO A 1 151 ? -1.181 0.141 14.699 1.00 94.75 151 PRO A C 1
ATOM 1092 O O . PRO A 1 151 ? -1.955 0.868 15.312 1.00 94.75 151 PRO A O 1
ATOM 1095 N N . LEU A 1 152 ? -1.574 -1.058 14.259 1.00 96.06 152 LEU A N 1
ATOM 1096 C CA . LEU A 1 152 ? -2.962 -1.552 14.294 1.00 96.06 152 LEU A CA 1
ATOM 1097 C C . LEU A 1 152 ? -3.592 -1.634 15.700 1.00 96.06 152 LEU A C 1
ATOM 1099 O O . LEU A 1 152 ? -4.812 -1.535 15.815 1.00 96.06 152 LEU A O 1
ATOM 1103 N N . ALA A 1 153 ? -2.794 -1.797 16.759 1.00 95.81 153 ALA A N 1
ATOM 1104 C CA . ALA A 1 153 ? -3.246 -1.853 18.152 1.00 95.81 153 ALA A CA 1
ATOM 1105 C C . ALA A 1 153 ? -4.010 -0.597 18.586 1.00 95.81 153 ALA A C 1
ATOM 1107 O O . ALA A 1 153 ? -5.028 -0.703 19.275 1.00 95.81 153 ALA A O 1
ATOM 1108 N N . ASP A 1 154 ? -3.532 0.570 18.155 1.00 94.06 154 ASP A N 1
ATOM 1109 C CA . ASP A 1 154 ? -4.129 1.867 18.479 1.00 94.06 154 ASP A CA 1
ATOM 1110 C C . ASP A 1 154 ? -5.432 2.072 17.687 1.00 94.06 154 ASP A C 1
ATOM 1112 O O . ASP A 1 154 ? -6.375 2.704 18.158 1.00 94.06 154 ASP A O 1
ATOM 1116 N N . PHE A 1 155 ? -5.535 1.422 16.524 1.00 95.50 155 PHE A N 1
ATOM 1117 C CA . PHE A 1 155 ? -6.684 1.448 15.623 1.00 95.50 155 PHE A CA 1
ATOM 1118 C C . PHE A 1 155 ? -7.511 0.166 15.709 1.00 95.50 155 PHE A C 1
ATOM 1120 O O . PHE A 1 155 ? -7.939 -0.358 14.683 1.00 95.50 155 PHE A O 1
ATOM 1127 N N . ARG A 1 156 ? -7.804 -0.335 16.913 1.00 96.31 156 ARG A N 1
ATOM 1128 C CA . ARG A 1 156 ? -8.802 -1.405 17.121 1.00 96.31 156 ARG A CA 1
ATOM 1129 C C . ARG A 1 156 ? -10.241 -0.850 17.036 1.00 96.31 156 ARG A C 1
ATOM 1131 O O . ARG A 1 156 ? -10.429 0.343 17.284 1.00 96.31 156 ARG A O 1
ATOM 1138 N N . PRO A 1 157 ? -11.272 -1.668 16.725 1.00 95.81 157 PRO A N 1
ATOM 1139 C CA . PRO A 1 157 ? -12.659 -1.201 16.555 1.00 95.81 157 PRO A CA 1
ATOM 1140 C C . PRO A 1 157 ? -13.257 -0.424 17.738 1.00 95.81 157 PRO A C 1
ATOM 1142 O O . PRO A 1 157 ? -14.204 0.335 17.563 1.00 95.81 157 PRO A O 1
ATOM 1145 N N . GLN A 1 158 ? -12.731 -0.628 18.949 1.00 94.38 158 GLN A N 1
ATOM 1146 C CA . GLN A 1 158 ? -13.165 0.064 20.166 1.00 94.38 158 GLN A CA 1
ATOM 1147 C C . GLN A 1 158 ? -12.590 1.486 20.286 1.00 94.38 158 GLN A C 1
ATOM 1149 O O . GLN A 1 158 ? -13.161 2.302 21.004 1.00 94.38 158 GLN A O 1
ATOM 1154 N N . THR A 1 159 ? -11.476 1.769 19.602 1.00 92.25 159 THR A N 1
ATOM 1155 C CA . THR A 1 159 ? -10.798 3.076 19.598 1.00 92.25 159 THR A CA 1
ATOM 1156 C C . THR A 1 159 ? -11.162 3.889 18.358 1.00 92.25 159 THR A C 1
ATOM 1158 O O . THR A 1 159 ? -11.369 5.094 18.447 1.00 92.25 159 THR A O 1
ATOM 1161 N N . TYR A 1 160 ? -11.272 3.229 17.202 1.00 93.62 160 TYR A N 1
ATOM 1162 C CA . TYR A 1 160 ? -11.597 3.857 15.923 1.00 93.62 160 TYR A CA 1
ATOM 1163 C C . TYR A 1 160 ? -12.640 3.019 15.175 1.00 93.62 160 TYR A C 1
ATOM 1165 O O . TYR A 1 160 ? -12.473 1.810 15.025 1.00 93.62 160 TYR A O 1
ATOM 1173 N N . SER A 1 161 ? -13.721 3.633 14.698 1.00 92.44 161 SER A N 1
ATOM 1174 C CA . SER A 1 161 ? -14.827 2.926 14.031 1.00 92.44 161 SER A CA 1
ATOM 1175 C C . SER A 1 161 ? -14.784 2.981 12.500 1.00 92.44 161 SER A C 1
ATOM 1177 O O . SER A 1 161 ? -15.546 2.258 11.862 1.00 92.44 161 SER A O 1
ATOM 1179 N N . GLY A 1 162 ? -13.918 3.814 11.914 1.00 93.81 162 GLY A N 1
ATOM 1180 C CA . GLY A 1 162 ? -13.748 3.920 10.464 1.00 93.81 162 GLY A CA 1
ATOM 1181 C C . GLY A 1 162 ? -12.892 2.804 9.858 1.00 93.81 162 GLY A C 1
ATOM 1182 O O . GLY A 1 162 ? -12.381 1.917 10.554 1.00 93.81 162 GLY A O 1
ATOM 1183 N N . GLN A 1 163 ? -12.724 2.871 8.539 1.00 97.12 163 GLN A N 1
ATOM 1184 C CA . GLN A 1 163 ? -11.918 1.929 7.765 1.00 97.12 163 GLN A CA 1
ATOM 1185 C C . GLN A 1 163 ? -10.425 2.121 8.068 1.00 97.12 163 GLN A C 1
ATOM 1187 O O . GLN A 1 163 ? -9.949 3.243 8.216 1.00 97.12 163 GLN A O 1
ATOM 1192 N N . VAL A 1 164 ? -9.644 1.042 8.099 1.00 98.06 164 VAL A N 1
ATOM 1193 C CA . VAL A 1 164 ? -8.174 1.138 8.124 1.00 98.06 164 VAL A CA 1
ATOM 1194 C C . VAL A 1 164 ? -7.622 0.840 6.733 1.00 98.06 164 VAL A C 1
ATOM 1196 O O . VAL A 1 164 ? -7.998 -0.165 6.127 1.00 98.06 164 VAL A O 1
ATOM 1199 N N . SER A 1 165 ? -6.716 1.695 6.258 1.00 98.31 165 SER A N 1
ATOM 1200 C CA . SER A 1 165 ? -5.795 1.427 5.150 1.00 98.31 165 SER A CA 1
ATOM 1201 C C . SER A 1 165 ? -4.375 1.346 5.703 1.00 98.31 165 SER A C 1
ATOM 1203 O O . SER A 1 165 ? -3.908 2.314 6.298 1.00 98.31 165 SER A O 1
ATOM 1205 N N . ILE A 1 166 ? -3.669 0.238 5.484 1.00 98.50 166 ILE A N 1
ATOM 1206 C CA . ILE A 1 166 ? -2.284 0.047 5.925 1.00 98.50 166 ILE A CA 1
ATOM 1207 C C . ILE A 1 166 ? -1.339 -0.218 4.744 1.00 98.50 166 ILE A C 1
ATOM 1209 O O . ILE A 1 166 ? -1.475 -1.202 4.018 1.00 98.50 166 ILE A O 1
ATOM 1213 N N . ALA A 1 167 ? -0.359 0.667 4.573 1.00 98.19 167 ALA A N 1
ATOM 1214 C CA . ALA A 1 167 ? 0.735 0.538 3.622 1.00 98.19 167 ALA A CA 1
ATOM 1215 C C . ALA A 1 167 ? 1.770 -0.476 4.117 1.00 98.19 167 ALA A C 1
ATOM 1217 O O . ALA A 1 167 ? 2.279 -0.375 5.239 1.00 98.19 167 ALA A O 1
ATOM 1218 N N . GLN A 1 168 ? 2.052 -1.459 3.262 1.00 98.00 168 GLN A N 1
ATOM 1219 C CA . GLN A 1 168 ? 2.835 -2.658 3.552 1.00 98.00 168 GLN A CA 1
ATOM 1220 C C . GLN A 1 168 ? 3.875 -2.886 2.448 1.00 98.00 168 GLN A C 1
ATOM 1222 O O . GLN A 1 168 ? 3.493 -2.983 1.282 1.00 98.00 168 GLN A O 1
ATOM 1227 N N . PRO A 1 169 ? 5.184 -2.968 2.749 1.00 97.94 169 PRO A N 1
ATOM 1228 C CA . PRO A 1 169 ? 6.193 -3.213 1.724 1.00 97.94 169 PRO A CA 1
ATOM 1229 C C . PRO A 1 169 ? 6.079 -4.662 1.236 1.00 97.94 169 PRO A C 1
ATOM 1231 O O . PRO A 1 169 ? 6.052 -5.581 2.049 1.00 97.94 169 PRO A O 1
ATOM 1234 N N . LEU A 1 170 ? 6.052 -4.901 -0.080 1.00 98.31 170 LEU A N 1
ATOM 1235 C CA . LEU A 1 170 ? 5.960 -6.273 -0.615 1.00 98.31 170 LEU A CA 1
ATOM 1236 C C . LEU A 1 170 ? 7.195 -7.128 -0.252 1.00 98.31 170 LEU A C 1
ATOM 1238 O O . LEU A 1 170 ? 7.113 -8.354 -0.201 1.00 98.31 170 LEU A O 1
ATOM 1242 N N . LEU A 1 171 ? 8.333 -6.480 0.011 1.00 98.25 171 LEU A N 1
ATOM 1243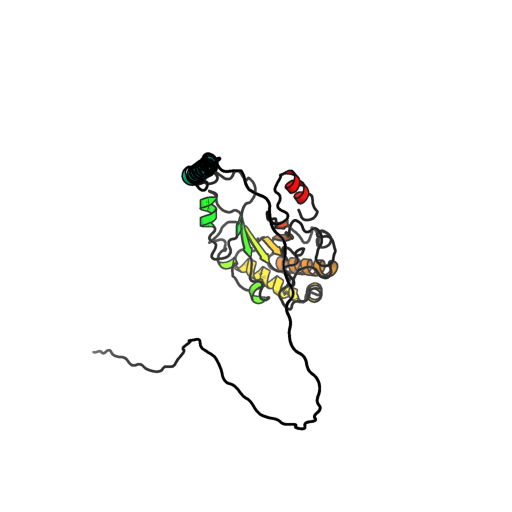 C CA . LEU A 1 171 ? 9.613 -7.090 0.366 1.00 98.25 171 LEU A CA 1
ATOM 1244 C C . LEU A 1 171 ? 10.383 -6.176 1.329 1.00 98.25 171 LEU A C 1
ATOM 1246 O O . LEU A 1 171 ? 10.343 -4.953 1.194 1.00 98.25 171 LEU A O 1
ATOM 1250 N N . VAL A 1 172 ? 11.135 -6.767 2.259 1.00 97.19 172 VAL A N 1
ATOM 1251 C CA . VAL A 1 172 ? 12.042 -6.045 3.175 1.00 97.19 172 VAL A CA 1
ATOM 1252 C C . VAL A 1 172 ? 13.497 -6.134 2.718 1.00 97.19 172 VAL A C 1
ATOM 1254 O O . VAL A 1 172 ? 13.836 -6.955 1.861 1.00 97.19 172 VAL A O 1
ATOM 1257 N N . GLU A 1 173 ? 14.377 -5.327 3.311 1.00 96.00 173 GLU A N 1
ATOM 1258 C CA . GLU A 1 173 ? 15.821 -5.405 3.064 1.00 96.00 173 GLU A CA 1
ATOM 1259 C C . GLU A 1 173 ? 16.359 -6.841 3.240 1.00 96.00 173 GLU A C 1
ATOM 1261 O O . GLU A 1 173 ? 15.942 -7.584 4.128 1.00 96.00 173 GLU A O 1
ATOM 1266 N N . GLY A 1 174 ? 17.249 -7.263 2.337 1.00 94.00 174 GLY A N 1
ATOM 1267 C CA . GLY A 1 174 ? 17.768 -8.635 2.277 1.00 94.00 174 GLY A CA 1
ATOM 1268 C C . GLY A 1 174 ? 16.838 -9.674 1.629 1.00 94.00 174 GLY A C 1
ATOM 1269 O O . GLY A 1 174 ? 17.267 -10.807 1.414 1.00 94.00 174 GLY A O 1
ATOM 1270 N N . SER A 1 175 ? 15.598 -9.316 1.273 1.00 97.00 175 SER A N 1
ATOM 1271 C CA . SER A 1 175 ? 14.688 -10.208 0.535 1.00 97.00 175 SER A CA 1
ATOM 1272 C C . SER A 1 175 ? 15.059 -10.328 -0.950 1.00 97.00 175 SER A C 1
ATOM 1274 O O . SER A 1 175 ? 15.757 -9.482 -1.510 1.00 97.00 175 SER A O 1
ATOM 1276 N N . ASN A 1 176 ? 14.556 -11.370 -1.616 1.00 96.81 176 ASN A N 1
ATOM 1277 C CA . ASN A 1 176 ? 14.777 -11.621 -3.039 1.00 96.81 176 ASN A CA 1
ATOM 1278 C C . ASN A 1 176 ? 13.446 -11.795 -3.796 1.00 96.81 176 ASN A C 1
ATOM 1280 O O . ASN A 1 176 ? 12.636 -12.651 -3.450 1.00 96.81 176 ASN A O 1
ATOM 1284 N N . GLU A 1 177 ? 13.239 -11.020 -4.863 1.00 96.88 177 GLU A N 1
ATOM 1285 C CA . GLU A 1 177 ? 12.002 -11.029 -5.667 1.00 96.88 177 GLU A CA 1
ATOM 1286 C C . GLU A 1 177 ? 11.682 -12.424 -6.243 1.00 96.88 177 GLU A C 1
ATOM 1288 O O . GLU A 1 177 ? 10.557 -12.911 -6.132 1.00 96.88 177 GLU A O 1
ATOM 1293 N N . ALA A 1 178 ? 12.690 -13.140 -6.752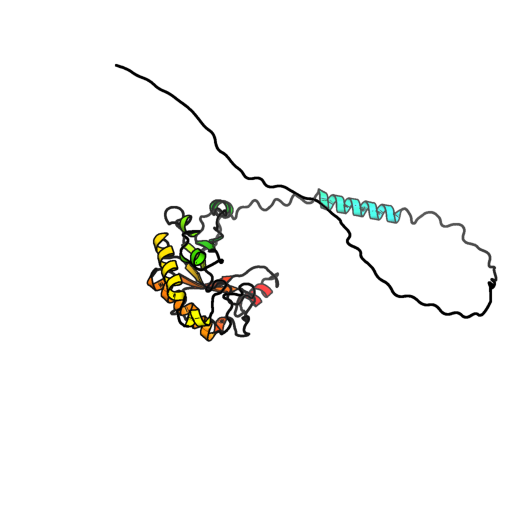 1.00 98.12 178 ALA A N 1
ATOM 1294 C CA . ALA A 1 178 ? 12.505 -14.497 -7.265 1.00 98.12 178 ALA A CA 1
ATOM 1295 C C . ALA A 1 178 ? 12.225 -15.533 -6.156 1.00 98.12 178 ALA A C 1
ATOM 1297 O O . ALA A 1 178 ? 11.523 -16.512 -6.405 1.00 98.12 178 ALA A O 1
ATOM 1298 N N . ALA A 1 179 ? 12.734 -15.339 -4.934 1.00 98.62 179 ALA A N 1
ATOM 1299 C CA . ALA A 1 179 ? 12.379 -16.157 -3.767 1.00 98.62 179 ALA A CA 1
ATOM 1300 C C . ALA A 1 179 ? 10.919 -15.941 -3.346 1.00 98.62 179 ALA A C 1
ATOM 1302 O O . ALA A 1 179 ? 10.202 -16.905 -3.068 1.00 98.62 179 ALA A O 1
ATOM 1303 N N . CYS A 1 180 ? 10.445 -14.695 -3.403 1.00 98.62 180 CYS A N 1
ATOM 1304 C CA . CYS A 1 180 ? 9.034 -14.378 -3.213 1.00 98.62 180 CYS A CA 1
ATOM 1305 C C . CYS A 1 180 ? 8.147 -15.076 -4.253 1.00 98.62 180 CYS A C 1
ATOM 1307 O O . CYS A 1 180 ? 7.184 -15.740 -3.884 1.00 98.62 180 CYS A O 1
ATOM 1309 N N . ALA A 1 181 ? 8.513 -15.030 -5.540 1.00 98.62 181 ALA A N 1
ATOM 1310 C CA . ALA A 1 181 ? 7.774 -15.726 -6.597 1.00 98.62 181 ALA A CA 1
ATOM 1311 C C . ALA A 1 181 ? 7.741 -17.263 -6.421 1.00 98.62 181 ALA A C 1
ATOM 1313 O O . ALA A 1 181 ? 6.780 -17.915 -6.835 1.00 98.62 181 ALA A O 1
ATOM 1314 N N . ARG A 1 182 ? 8.747 -17.854 -5.756 1.00 98.69 182 ARG A N 1
ATOM 1315 C CA . ARG A 1 182 ? 8.757 -19.276 -5.348 1.00 98.69 182 ARG A CA 1
ATOM 1316 C C . ARG A 1 182 ? 7.951 -19.570 -4.074 1.00 98.69 182 ARG A C 1
ATOM 1318 O O . ARG A 1 182 ? 7.693 -20.737 -3.789 1.00 98.69 182 ARG A O 1
ATOM 1325 N N . GLY A 1 183 ? 7.528 -18.544 -3.339 1.00 98.69 183 GLY A N 1
ATOM 1326 C CA . GLY A 1 183 ? 6.725 -18.650 -2.120 1.00 98.69 183 GLY A CA 1
ATOM 1327 C C . GLY A 1 183 ? 7.506 -18.736 -0.813 1.00 98.69 183 GLY A C 1
ATOM 1328 O O . GLY A 1 183 ? 6.939 -19.091 0.219 1.00 98.69 183 GLY A O 1
ATOM 1329 N N . GLU A 1 184 ? 8.797 -18.396 -0.824 1.00 98.81 184 GLU A N 1
ATOM 1330 C CA . GLU A 1 184 ? 9.661 -18.486 0.365 1.00 98.81 184 GLU A CA 1
ATOM 1331 C C . GLU A 1 184 ? 9.244 -17.519 1.494 1.00 98.81 184 GLU A C 1
ATOM 1333 O O . GLU A 1 184 ? 9.634 -17.721 2.641 1.00 98.81 184 GLU A O 1
ATOM 1338 N N . TYR A 1 185 ? 8.400 -16.519 1.197 1.00 98.81 185 TYR A N 1
ATOM 1339 C CA . TYR A 1 185 ? 7.885 -15.540 2.166 1.00 98.81 185 TYR A CA 1
ATOM 1340 C C . TYR A 1 185 ? 6.378 -15.662 2.461 1.00 98.81 185 TYR A C 1
ATOM 1342 O O . TYR A 1 185 ? 5.842 -14.863 3.229 1.00 98.81 185 TYR A O 1
ATOM 1350 N N . ASP A 1 186 ? 5.676 -16.663 1.914 1.00 98.94 186 ASP A N 1
ATOM 1351 C CA . ASP A 1 186 ? 4.219 -16.808 2.091 1.00 98.94 186 ASP A CA 1
ATOM 1352 C C . ASP A 1 186 ? 3.798 -16.921 3.574 1.00 98.94 186 ASP A C 1
ATOM 1354 O O . ASP A 1 186 ? 2.688 -16.543 3.951 1.00 98.94 186 ASP A O 1
ATOM 1358 N N . SER A 1 187 ? 4.663 -17.472 4.435 1.00 98.88 187 SER A N 1
ATOM 1359 C CA . SER A 1 187 ? 4.420 -17.576 5.882 1.00 98.88 187 SER A CA 1
ATOM 1360 C C . SER A 1 187 ? 4.327 -16.212 6.556 1.00 98.88 187 SER A C 1
ATOM 1362 O O . SER A 1 187 ? 3.419 -16.009 7.355 1.00 98.88 187 SER A O 1
ATOM 1364 N N . HIS A 1 188 ? 5.195 -15.267 6.192 1.00 98.81 188 HIS A N 1
ATOM 1365 C CA . HIS A 1 188 ? 5.137 -13.897 6.698 1.00 98.81 188 HIS A CA 1
ATOM 1366 C C . HIS A 1 188 ? 3.815 -13.226 6.306 1.00 98.81 188 HIS A C 1
ATOM 1368 O O . HIS A 1 188 ? 3.166 -12.591 7.131 1.00 98.81 188 HIS A O 1
ATOM 1374 N N . TRP A 1 189 ? 3.342 -13.451 5.080 1.00 98.88 189 TRP A N 1
ATOM 1375 C CA . TRP A 1 189 ? 2.067 -12.896 4.623 1.00 98.88 189 TRP A CA 1
ATOM 1376 C C . TRP A 1 189 ? 0.836 -13.521 5.292 1.00 98.88 189 TRP A C 1
ATOM 1378 O O . TRP A 1 189 ? -0.120 -12.807 5.597 1.00 98.88 189 TRP A O 1
ATOM 1388 N N . ARG A 1 190 ? 0.878 -14.820 5.620 1.00 98.94 190 ARG A N 1
ATOM 1389 C CA . ARG A 1 190 ? -0.137 -15.448 6.487 1.00 98.94 190 ARG A CA 1
ATOM 1390 C C . ARG A 1 190 ? -0.120 -14.879 7.903 1.00 98.94 190 ARG A C 1
ATOM 1392 O O . ARG A 1 190 ? -1.187 -14.632 8.466 1.00 98.94 190 ARG A O 1
ATOM 1399 N N . ASP A 1 191 ? 1.065 -14.650 8.464 1.00 98.94 191 ASP A N 1
ATOM 1400 C CA . ASP A 1 191 ? 1.216 -14.055 9.792 1.00 98.94 191 ASP A CA 1
ATOM 1401 C C . ASP A 1 191 ? 0.692 -12.614 9.825 1.00 98.94 191 ASP A C 1
ATOM 1403 O O . ASP A 1 191 ? -0.002 -12.251 10.774 1.00 98.94 191 ASP A O 1
ATOM 1407 N N . PHE A 1 192 ? 0.884 -11.838 8.752 1.00 98.88 192 PHE A N 1
ATOM 1408 C CA . PHE A 1 192 ? 0.273 -10.515 8.629 1.00 98.88 192 PHE A CA 1
ATOM 1409 C C . PHE A 1 192 ? -1.260 -10.565 8.621 1.00 98.88 192 PHE A C 1
ATOM 1411 O O . PHE A 1 192 ? -1.897 -9.825 9.370 1.00 98.88 192 PHE A O 1
ATOM 1418 N N . GLY A 1 193 ? -1.875 -11.483 7.867 1.00 98.88 193 GLY A N 1
ATOM 1419 C CA . GLY A 1 193 ? -3.330 -11.674 7.933 1.00 98.88 193 GLY A CA 1
ATOM 1420 C C . GLY A 1 193 ? -3.816 -12.104 9.331 1.00 98.88 193 GLY A C 1
ATOM 1421 O O . GLY A 1 193 ? -4.832 -11.605 9.813 1.00 98.88 193 GLY A O 1
ATOM 1422 N N . ASN A 1 194 ? -3.045 -12.922 10.059 1.00 98.94 194 ASN A N 1
ATOM 1423 C CA . ASN A 1 194 ? -3.335 -13.230 11.467 1.00 98.94 194 ASN A CA 1
ATOM 1424 C C . ASN A 1 194 ? -3.229 -11.986 12.373 1.00 98.94 194 ASN A C 1
ATOM 1426 O O . ASN A 1 194 ? -4.019 -11.836 13.306 1.00 98.94 194 ASN A O 1
ATOM 1430 N N . THR A 1 195 ? -2.277 -11.086 12.112 1.00 98.81 195 THR A N 1
ATOM 1431 C CA . THR A 1 195 ? -2.107 -9.807 12.823 1.00 98.81 195 THR A CA 1
ATOM 1432 C C . THR A 1 195 ? -3.261 -8.837 12.556 1.00 98.81 195 THR A C 1
ATOM 1434 O O . THR A 1 195 ? -3.760 -8.220 13.501 1.00 98.81 195 THR A O 1
ATOM 1437 N N . LEU A 1 196 ? -3.767 -8.772 11.320 1.00 98.81 196 LEU A N 1
ATOM 1438 C CA . LEU A 1 196 ? -4.997 -8.047 10.973 1.00 98.81 196 LEU A CA 1
ATOM 1439 C C . LEU A 1 196 ? -6.203 -8.560 11.778 1.00 98.81 196 LEU A C 1
ATOM 1441 O O . LEU A 1 196 ? -6.875 -7.784 12.461 1.00 98.81 196 LEU A O 1
ATOM 1445 N N . VAL A 1 197 ? -6.441 -9.878 11.769 1.00 98.81 197 VAL A N 1
ATOM 1446 C CA . VAL A 1 197 ? -7.546 -10.511 12.515 1.00 98.81 197 VAL A CA 1
ATOM 1447 C C . VAL A 1 197 ? -7.413 -10.283 14.026 1.00 98.81 197 VAL A C 1
ATOM 1449 O O . VAL A 1 197 ? -8.388 -9.903 14.674 1.00 98.81 197 VAL A O 1
ATOM 1452 N N . ARG A 1 198 ? -6.213 -10.463 14.595 1.00 98.50 198 ARG A N 1
ATOM 1453 C CA . ARG A 1 198 ? -5.940 -10.282 16.035 1.00 98.50 198 ARG A CA 1
ATOM 1454 C C . ARG A 1 198 ? -6.196 -8.850 16.513 1.00 98.50 198 ARG A C 1
ATOM 1456 O O . ARG A 1 198 ? -6.646 -8.663 17.640 1.00 98.50 198 ARG A O 1
ATOM 1463 N N . ASN A 1 199 ? -5.962 -7.853 15.659 1.00 98.50 199 ASN A N 1
ATOM 1464 C CA . ASN A 1 199 ? -6.269 -6.448 15.941 1.00 98.50 199 ASN A CA 1
ATOM 1465 C C . ASN A 1 199 ? -7.698 -6.040 15.532 1.00 98.50 199 ASN A C 1
ATOM 1467 O O . ASN A 1 199 ? -8.028 -4.857 15.528 1.00 98.50 199 ASN A O 1
ATOM 1471 N N . GLY A 1 200 ? -8.575 -6.999 15.217 1.00 98.44 200 GLY A N 1
ATOM 1472 C CA . GLY A 1 200 ? -9.971 -6.718 14.881 1.00 98.44 200 GLY A CA 1
ATOM 1473 C C . GLY A 1 200 ? -10.147 -5.955 13.567 1.00 98.44 200 GLY A C 1
ATOM 1474 O O . GLY A 1 200 ? -11.153 -5.271 13.411 1.00 98.44 200 GLY A O 1
ATOM 1475 N N . ARG A 1 201 ? -9.182 -6.072 12.643 1.00 98.44 201 ARG A N 1
ATOM 1476 C CA . ARG A 1 201 ? -9.188 -5.474 11.296 1.00 98.44 201 ARG A CA 1
ATOM 1477 C C . ARG A 1 201 ? -9.101 -6.523 10.180 1.00 98.44 201 ARG A C 1
ATOM 1479 O O . ARG A 1 201 ? -8.248 -6.400 9.301 1.00 98.44 201 ARG A O 1
ATOM 1486 N N . PRO A 1 202 ? -9.944 -7.578 10.188 1.00 98.31 202 PRO A N 1
ATOM 1487 C CA . PRO A 1 202 ? -9.949 -8.580 9.118 1.00 98.31 202 PRO A CA 1
ATOM 1488 C C . PRO A 1 202 ? -10.328 -7.985 7.751 1.00 98.31 202 PRO A C 1
ATOM 1490 O O . PRO A 1 202 ? -10.086 -8.622 6.734 1.00 98.31 202 PRO A O 1
ATOM 1493 N N . ASP A 1 203 ? -10.932 -6.797 7.762 1.00 98.06 203 ASP A N 1
ATOM 1494 C CA . ASP A 1 203 ? -11.495 -5.981 6.688 1.00 98.06 203 ASP A CA 1
ATOM 1495 C C . ASP A 1 203 ? -10.579 -4.820 6.250 1.00 98.06 203 ASP A C 1
ATOM 1497 O O . ASP A 1 203 ? -11.000 -3.949 5.489 1.00 98.06 203 ASP A O 1
ATOM 1501 N N . ALA A 1 204 ? -9.332 -4.765 6.734 1.00 98.69 204 ALA A N 1
ATOM 1502 C CA . ALA A 1 204 ? -8.392 -3.707 6.367 1.00 98.69 204 ALA A CA 1
ATOM 1503 C C . ALA A 1 204 ? -8.161 -3.625 4.848 1.00 98.69 204 ALA A C 1
ATOM 1505 O O . ALA A 1 204 ? -8.103 -4.641 4.153 1.00 98.69 204 ALA A O 1
ATOM 1506 N N . ILE A 1 205 ? -7.936 -2.407 4.356 1.00 98.81 205 ILE A N 1
ATOM 1507 C CA . ILE A 1 205 ? -7.334 -2.171 3.046 1.00 98.81 205 ILE A CA 1
ATOM 1508 C C . ILE A 1 205 ? -5.819 -2.288 3.226 1.00 98.81 205 ILE A C 1
ATOM 1510 O O . ILE A 1 205 ? -5.232 -1.626 4.079 1.00 98.81 205 ILE A O 1
ATOM 1514 N N . VAL A 1 206 ? -5.176 -3.157 2.455 1.00 98.88 206 VAL A N 1
ATOM 1515 C CA . VAL A 1 206 ? -3.733 -3.391 2.484 1.00 98.88 206 VAL A CA 1
ATOM 1516 C C . VAL A 1 206 ? -3.139 -2.845 1.200 1.00 98.88 206 VAL A C 1
ATOM 1518 O O . VAL A 1 206 ? -3.294 -3.434 0.131 1.00 98.88 206 VAL A O 1
ATOM 1521 N N . ARG A 1 207 ? -2.429 -1.727 1.336 1.00 98.62 207 ARG A N 1
ATOM 1522 C CA . ARG A 1 207 ? -1.668 -1.065 0.276 1.00 98.62 207 ARG A CA 1
ATOM 1523 C C . ARG A 1 207 ? -0.328 -1.768 0.104 1.00 98.62 207 ARG A C 1
ATOM 1525 O O . ARG A 1 207 ? 0.696 -1.351 0.654 1.00 98.62 207 ARG A O 1
ATOM 1532 N N . LEU A 1 208 ? -0.374 -2.909 -0.576 1.00 98.62 208 LEU A N 1
ATOM 1533 C CA . LEU A 1 208 ? 0.752 -3.827 -0.708 1.00 98.62 208 LEU A CA 1
ATOM 1534 C C . LEU A 1 208 ? 1.727 -3.322 -1.778 1.00 98.62 208 LEU A C 1
ATOM 1536 O O . LEU A 1 208 ? 1.332 -3.042 -2.903 1.00 98.62 208 LEU A O 1
ATOM 1540 N N . GLY A 1 209 ? 3.009 -3.214 -1.435 1.00 97.81 209 GLY A N 1
ATOM 1541 C CA . GLY A 1 209 ? 4.048 -2.748 -2.353 1.00 97.81 209 GLY A CA 1
ATOM 1542 C C . GLY A 1 209 ? 3.789 -1.350 -2.918 1.00 97.81 209 GLY A C 1
ATOM 1543 O O . GLY A 1 209 ? 4.101 -1.123 -4.081 1.00 97.81 209 GLY A O 1
ATOM 1544 N N . TRP A 1 210 ? 3.202 -0.440 -2.130 1.00 97.94 210 TRP A N 1
ATOM 1545 C CA . TRP A 1 210 ? 2.838 0.905 -2.592 1.00 97.94 210 TRP A CA 1
ATOM 1546 C C . TRP A 1 210 ? 4.018 1.635 -3.263 1.00 97.94 210 TRP A C 1
ATOM 1548 O O . TRP A 1 210 ? 5.178 1.462 -2.865 1.00 97.94 210 TRP A O 1
ATOM 1558 N N . GLU A 1 211 ? 3.706 2.418 -4.300 1.00 97.56 211 GLU A N 1
ATOM 1559 C CA . GLU A 1 211 ? 4.674 3.124 -5.155 1.00 97.56 211 GLU A CA 1
ATOM 1560 C C . GLU A 1 211 ? 5.772 2.202 -5.722 1.00 97.56 211 GLU A C 1
ATOM 1562 O O . GLU A 1 211 ? 6.933 2.596 -5.847 1.00 97.56 211 GLU A O 1
ATOM 1567 N N . PHE A 1 212 ? 5.430 0.962 -6.091 1.00 98.00 212 PHE A N 1
ATOM 1568 C CA . PHE A 1 212 ? 6.352 0.021 -6.749 1.00 98.00 212 PHE A CA 1
ATOM 1569 C C . PHE A 1 212 ? 6.992 0.621 -8.021 1.00 98.00 212 PHE A C 1
ATOM 1571 O O . PHE A 1 212 ? 8.152 0.344 -8.325 1.00 98.00 212 PHE A O 1
ATOM 1578 N N . ASN A 1 213 ? 6.277 1.493 -8.742 1.00 97.50 213 ASN A N 1
ATOM 1579 C CA . ASN A 1 213 ? 6.784 2.251 -9.890 1.00 97.50 213 ASN A CA 1
ATOM 1580 C C . ASN A 1 213 ? 7.669 3.455 -9.499 1.00 97.50 213 ASN A C 1
ATOM 1582 O O . ASN A 1 213 ? 8.149 4.164 -10.382 1.00 97.50 213 ASN A O 1
ATOM 1586 N N . GLY A 1 214 ? 7.934 3.687 -8.211 1.00 95.44 214 GLY A N 1
ATOM 1587 C CA . GLY A 1 214 ? 8.920 4.632 -7.678 1.00 95.44 214 GLY A CA 1
ATOM 1588 C C . GLY A 1 214 ? 10.370 4.143 -7.823 1.00 95.44 214 GLY A C 1
ATOM 1589 O O . GLY A 1 214 ? 10.642 3.079 -8.379 1.00 95.44 214 GLY A O 1
ATOM 1590 N N . ASN A 1 215 ? 11.349 4.964 -7.426 1.00 94.12 215 ASN A N 1
ATOM 1591 C CA . ASN A 1 215 ? 12.774 4.572 -7.401 1.00 94.12 215 ASN A CA 1
ATOM 1592 C C . ASN A 1 215 ? 13.432 4.745 -6.021 1.00 94.12 215 ASN A C 1
ATOM 1594 O O . ASN A 1 215 ? 14.644 4.572 -5.886 1.00 94.12 215 ASN A O 1
ATOM 1598 N N . TRP A 1 216 ? 12.633 5.075 -5.008 1.00 95.06 216 TRP A N 1
ATOM 1599 C CA . TRP A 1 216 ? 13.038 5.270 -3.618 1.00 95.06 216 TRP A CA 1
ATOM 1600 C C . TRP A 1 216 ? 12.945 3.980 -2.789 1.00 95.06 216 TRP A C 1
ATOM 1602 O O . TRP A 1 216 ? 13.683 3.814 -1.819 1.00 95.06 216 TRP A O 1
ATOM 1612 N N . PHE A 1 217 ? 12.108 3.023 -3.197 1.00 94.94 217 PHE A N 1
ATOM 1613 C CA . PHE A 1 217 ? 11.881 1.763 -2.489 1.00 94.94 217 PHE A CA 1
ATOM 1614 C C . PHE A 1 217 ? 12.632 0.583 -3.113 1.00 94.94 217 PHE A C 1
ATOM 1616 O O . PHE A 1 217 ? 12.061 -0.332 -3.704 1.00 94.94 217 PHE A O 1
ATOM 1623 N N . LYS A 1 218 ? 13.959 0.586 -2.940 1.00 92.62 218 LYS A N 1
ATOM 1624 C CA . LYS A 1 218 ? 14.885 -0.338 -3.621 1.00 92.62 218 LYS A CA 1
ATOM 1625 C C . LYS A 1 218 ? 14.627 -1.829 -3.432 1.00 92.62 218 LYS A C 1
ATOM 1627 O O . LYS A 1 218 ? 15.073 -2.610 -4.278 1.00 92.62 218 LYS A O 1
ATOM 1632 N N . PHE A 1 219 ? 13.920 -2.198 -2.368 1.00 93.06 219 PHE A N 1
ATOM 1633 C CA . PHE A 1 219 ? 13.643 -3.582 -2.000 1.00 93.06 219 PHE A CA 1
ATOM 1634 C C . PHE A 1 219 ? 12.348 -4.139 -2.612 1.00 93.06 219 PHE A C 1
ATOM 1636 O O . PHE A 1 219 ? 12.279 -5.351 -2.773 1.00 93.06 219 PHE A O 1
ATOM 1643 N N . TRP A 1 220 ? 11.374 -3.297 -2.999 1.00 95.81 220 TRP A N 1
ATOM 1644 C CA . TRP A 1 220 ? 10.113 -3.734 -3.632 1.00 95.81 220 TRP A CA 1
ATOM 1645 C C . TRP A 1 220 ? 9.741 -3.033 -4.953 1.00 95.81 220 TRP A C 1
ATOM 1647 O O . TRP A 1 220 ? 8.691 -3.341 -5.519 1.00 95.81 220 TRP A O 1
ATOM 1657 N N . GLU A 1 221 ? 10.597 -2.152 -5.484 1.00 95.44 221 GLU A N 1
ATOM 1658 C CA . GLU A 1 221 ? 10.534 -1.759 -6.901 1.00 95.44 221 GLU A CA 1
ATOM 1659 C C . GLU A 1 221 ? 10.741 -3.010 -7.799 1.00 95.44 221 GLU A C 1
ATOM 1661 O O . GLU A 1 221 ? 11.682 -3.772 -7.531 1.00 95.44 221 GLU A O 1
ATOM 1666 N N . PRO A 1 222 ? 9.920 -3.244 -8.846 1.00 96.94 222 PRO A N 1
ATOM 1667 C CA . PRO A 1 222 ? 10.029 -4.424 -9.700 1.00 96.94 222 PRO A CA 1
ATOM 1668 C C . PRO A 1 222 ? 11.393 -4.510 -10.384 1.00 96.94 222 PRO A C 1
ATOM 1670 O O . PRO A 1 222 ? 11.882 -3.514 -10.934 1.00 96.94 222 PRO A O 1
ATOM 1673 N N . LYS A 1 223 ? 12.006 -5.699 -10.381 1.00 96.12 223 LYS A N 1
ATOM 1674 C CA . LYS A 1 223 ? 13.223 -5.975 -11.169 1.00 96.12 223 LYS A CA 1
ATOM 1675 C C . LYS A 1 223 ? 12.867 -6.740 -12.438 1.00 96.12 223 LYS A C 1
ATOM 1677 O O . LYS A 1 223 ? 13.300 -6.346 -13.518 1.00 96.12 223 LYS A O 1
ATOM 1682 N N . ASP A 1 224 ? 12.026 -7.761 -12.315 1.00 97.81 224 ASP A N 1
ATOM 1683 C CA . ASP A 1 224 ? 11.374 -8.447 -13.431 1.00 97.81 224 ASP A CA 1
ATOM 1684 C C . ASP A 1 224 ? 9.850 -8.414 -13.249 1.00 97.81 224 ASP A C 1
ATOM 1686 O O . ASP A 1 224 ? 9.320 -8.913 -12.256 1.00 97.81 224 ASP A O 1
ATOM 1690 N N . THR A 1 225 ? 9.129 -7.834 -14.211 1.00 98.25 225 THR A N 1
ATOM 1691 C CA . THR A 1 225 ? 7.683 -7.583 -14.092 1.00 98.25 225 THR A CA 1
ATOM 1692 C C . THR A 1 225 ? 6.873 -8.875 -13.955 1.00 98.25 225 THR A C 1
ATOM 1694 O O . THR A 1 225 ? 5.914 -8.930 -13.186 1.00 98.25 225 THR A O 1
ATOM 1697 N N . GLY A 1 226 ? 7.280 -9.956 -14.631 1.00 98.50 226 GLY A N 1
ATOM 1698 C CA . GLY A 1 226 ? 6.637 -11.265 -14.490 1.00 98.50 226 GLY A CA 1
ATOM 1699 C C . GLY A 1 226 ? 6.817 -11.854 -13.087 1.00 98.50 226 GLY A C 1
ATOM 1700 O O . GLY A 1 226 ? 5.853 -12.300 -12.462 1.00 98.50 226 GLY A O 1
ATOM 1701 N N . THR A 1 227 ? 8.040 -11.805 -12.563 1.00 98.69 227 THR A N 1
ATOM 1702 C CA . THR A 1 227 ? 8.401 -12.288 -11.223 1.00 98.69 227 THR A CA 1
ATOM 1703 C C . THR A 1 227 ? 7.717 -11.463 -10.133 1.00 98.69 227 THR A C 1
ATOM 1705 O O . THR A 1 227 ? 7.176 -12.037 -9.183 1.00 98.69 227 THR A O 1
ATOM 1708 N N . TRP A 1 228 ? 7.662 -10.137 -10.297 1.00 98.50 228 TRP A N 1
ATOM 1709 C CA . TRP A 1 228 ? 6.939 -9.230 -9.406 1.00 98.50 228 TRP A CA 1
ATOM 1710 C C . TRP A 1 228 ? 5.453 -9.594 -9.313 1.00 98.50 228 TRP A C 1
ATOM 1712 O O . TRP A 1 228 ? 4.935 -9.751 -8.208 1.00 98.50 228 TRP A O 1
ATOM 1722 N N . LYS A 1 229 ? 4.780 -9.832 -10.452 1.00 98.81 229 LYS A N 1
ATOM 1723 C CA . LYS A 1 229 ? 3.358 -10.231 -10.480 1.00 98.81 229 LYS A CA 1
ATOM 1724 C C . LYS A 1 229 ? 3.118 -11.520 -9.709 1.00 98.81 229 LYS A C 1
ATOM 1726 O O . LYS A 1 229 ? 2.206 -11.580 -8.893 1.00 98.81 229 LYS A O 1
ATOM 1731 N N . VAL A 1 230 ? 3.965 -12.533 -9.906 1.00 98.88 230 VAL A N 1
ATOM 1732 C CA . VAL A 1 230 ? 3.866 -13.790 -9.146 1.00 98.88 230 VAL A CA 1
ATOM 1733 C C . VAL A 1 230 ? 4.075 -13.535 -7.649 1.00 98.88 230 VAL A C 1
ATOM 1735 O O . VAL A 1 230 ? 3.278 -14.013 -6.845 1.00 98.88 230 VAL A O 1
ATOM 1738 N N . CYS A 1 231 ? 5.089 -12.755 -7.262 1.00 98.88 231 CYS A N 1
ATOM 1739 C CA . CYS A 1 231 ? 5.333 -12.379 -5.865 1.00 98.88 231 CYS A CA 1
ATOM 1740 C C . CYS A 1 231 ? 4.119 -11.676 -5.226 1.00 98.88 231 CYS A C 1
ATOM 1742 O O . CYS A 1 231 ? 3.644 -12.109 -4.173 1.00 98.88 231 CYS A O 1
ATOM 1744 N N . PHE A 1 232 ? 3.567 -10.652 -5.886 1.00 98.88 232 PHE A N 1
ATOM 1745 C CA . PHE A 1 232 ? 2.394 -9.914 -5.414 1.00 98.88 232 PHE A CA 1
ATOM 1746 C C . PHE A 1 232 ? 1.170 -10.826 -5.263 1.00 98.88 232 PHE A C 1
ATOM 1748 O O . PHE A 1 232 ? 0.544 -10.846 -4.203 1.00 98.88 232 PHE A O 1
ATOM 1755 N N . THR A 1 233 ? 0.863 -11.640 -6.279 1.00 98.94 233 THR A N 1
ATOM 1756 C CA . THR A 1 233 ? -0.269 -12.580 -6.249 1.00 98.94 233 THR A CA 1
ATOM 1757 C C . THR A 1 233 ? -0.155 -13.579 -5.098 1.00 98.94 233 THR A C 1
ATOM 1759 O O . THR A 1 233 ? -1.143 -13.847 -4.410 1.00 98.94 233 THR A O 1
ATOM 1762 N N . ARG A 1 234 ? 1.049 -14.103 -4.828 1.00 98.81 234 ARG A N 1
ATOM 1763 C CA . ARG A 1 234 ? 1.287 -15.014 -3.695 1.00 98.81 234 ARG A CA 1
ATOM 1764 C C . ARG A 1 234 ? 1.126 -14.338 -2.340 1.00 98.81 234 ARG A C 1
ATOM 1766 O O . ARG A 1 234 ? 0.531 -14.934 -1.439 1.00 98.81 234 ARG A O 1
ATOM 1773 N N . ALA A 1 235 ? 1.628 -13.114 -2.197 1.00 98.88 235 ALA A N 1
ATOM 1774 C CA . ALA A 1 235 ? 1.470 -12.321 -0.986 1.00 98.88 235 ALA A CA 1
ATOM 1775 C C . ALA A 1 235 ? -0.017 -12.030 -0.717 1.00 98.88 235 ALA A C 1
ATOM 1777 O O . ALA A 1 235 ? -0.530 -12.409 0.335 1.00 98.88 235 ALA A O 1
ATOM 1778 N N . ALA A 1 236 ? -0.740 -11.490 -1.703 1.00 98.94 236 ALA A N 1
ATOM 1779 C CA . ALA A 1 236 ? -2.179 -11.226 -1.631 1.00 98.94 236 ALA A CA 1
ATOM 1780 C C . ALA A 1 236 ? -2.998 -12.481 -1.265 1.00 98.94 236 ALA A C 1
ATOM 1782 O O . ALA A 1 236 ? -3.815 -12.446 -0.341 1.00 98.94 236 ALA A O 1
ATOM 1783 N N . ALA A 1 237 ? -2.741 -13.616 -1.929 1.00 98.94 237 ALA A N 1
ATOM 1784 C CA . ALA A 1 237 ? -3.392 -14.891 -1.620 1.00 98.94 237 ALA A CA 1
ATOM 1785 C C . ALA A 1 237 ? -3.064 -15.396 -0.202 1.00 98.94 237 ALA A C 1
ATOM 1787 O O . ALA A 1 237 ? -3.940 -15.913 0.493 1.00 98.94 237 ALA A O 1
ATOM 1788 N N . SER A 1 238 ? -1.822 -15.213 0.254 1.00 98.94 238 SER A N 1
ATOM 1789 C CA . SER A 1 238 ? -1.387 -15.608 1.597 1.00 98.94 238 SER A CA 1
ATOM 1790 C C . SER A 1 238 ? -2.054 -14.773 2.692 1.00 98.94 238 SER A C 1
ATOM 1792 O O . SER A 1 238 ? -2.538 -15.361 3.659 1.00 98.94 238 SER A O 1
ATOM 1794 N N . ILE A 1 239 ? -2.174 -13.450 2.519 1.00 98.94 239 ILE A N 1
ATOM 1795 C CA . ILE A 1 239 ? -2.918 -12.581 3.451 1.00 98.94 239 ILE A CA 1
ATOM 1796 C C . ILE A 1 239 ? -4.398 -12.989 3.471 1.00 98.94 239 ILE A C 1
ATOM 1798 O O . ILE A 1 239 ? -4.945 -13.252 4.541 1.00 98.94 239 ILE A O 1
ATOM 1802 N N . ARG A 1 240 ? -5.040 -13.131 2.300 1.00 98.88 240 ARG A N 1
ATOM 1803 C CA . ARG A 1 240 ? -6.451 -13.555 2.188 1.00 98.88 240 ARG A CA 1
ATOM 1804 C C . ARG A 1 240 ? -6.716 -14.933 2.813 1.00 98.88 240 ARG A C 1
ATOM 1806 O O . ARG A 1 240 ? -7.815 -15.168 3.304 1.00 98.88 240 ARG A O 1
ATOM 1813 N N . SER A 1 241 ? -5.726 -15.833 2.845 1.00 98.88 241 SER A N 1
ATOM 1814 C CA . SER A 1 241 ? -5.878 -17.166 3.455 1.00 98.88 241 SER A CA 1
ATOM 1815 C C . SER A 1 241 ? -6.052 -17.148 4.981 1.00 98.88 241 SER A C 1
ATOM 1817 O O . SER A 1 241 ? -6.614 -18.096 5.530 1.00 98.88 241 SER A O 1
ATOM 1819 N N . THR A 1 242 ? -5.614 -16.081 5.661 1.00 98.88 242 THR A N 1
ATOM 1820 C CA . THR A 1 242 ? -5.789 -15.886 7.113 1.00 98.88 242 THR A CA 1
ATOM 1821 C C . THR A 1 242 ? -6.695 -14.702 7.463 1.00 98.88 242 THR A C 1
ATOM 1823 O O . THR A 1 242 ? -7.336 -14.735 8.510 1.00 98.88 242 THR A O 1
ATOM 1826 N N . ALA A 1 243 ? -6.851 -13.718 6.570 1.00 98.75 243 ALA A N 1
ATOM 1827 C CA . ALA A 1 243 ? -7.809 -12.613 6.669 1.00 98.75 243 ALA A CA 1
ATOM 1828 C C . ALA A 1 243 ? -8.728 -12.543 5.422 1.00 98.75 243 ALA A C 1
ATOM 1830 O O . ALA A 1 243 ? -8.512 -11.709 4.545 1.00 98.75 243 ALA A O 1
ATOM 1831 N N . PRO A 1 244 ? -9.782 -13.379 5.308 1.00 98.62 244 PRO A N 1
ATOM 1832 C CA . PRO A 1 244 ? -10.579 -13.481 4.074 1.00 98.62 244 PRO A CA 1
ATOM 1833 C C . PRO A 1 244 ? -11.430 -12.254 3.708 1.00 98.62 244 PRO A C 1
ATOM 1835 O O . PRO A 1 244 ? -12.002 -12.222 2.623 1.00 98.62 244 PRO A O 1
ATOM 1838 N N . GLN A 1 245 ? -11.563 -11.276 4.609 1.00 98.56 245 GLN A N 1
ATOM 1839 C CA . GLN A 1 245 ? -12.318 -10.035 4.380 1.00 98.56 245 GLN A CA 1
ATOM 1840 C C . GLN A 1 245 ? -11.420 -8.879 3.901 1.00 98.56 245 GLN A C 1
ATOM 1842 O O . GLN A 1 245 ? -11.937 -7.818 3.556 1.00 98.56 245 GLN A O 1
ATOM 1847 N N . VAL A 1 246 ? -10.098 -9.089 3.866 1.00 98.88 246 VAL A N 1
ATOM 1848 C CA . VAL A 1 246 ? -9.103 -8.062 3.551 1.00 98.88 246 VAL A CA 1
ATOM 1849 C C . VAL A 1 246 ? -9.285 -7.545 2.127 1.00 98.88 246 VAL A C 1
ATOM 1851 O O . VAL A 1 246 ? -9.611 -8.308 1.211 1.00 98.88 246 VAL A O 1
ATOM 1854 N N . LYS A 1 247 ? -9.029 -6.254 1.933 1.00 98.88 247 LYS A N 1
ATOM 1855 C CA . LYS A 1 247 ? -9.002 -5.613 0.620 1.00 98.88 247 LYS A CA 1
ATOM 1856 C C . LYS A 1 247 ? -7.565 -5.381 0.190 1.00 98.88 247 LYS A C 1
ATOM 1858 O O . LYS A 1 247 ? -6.790 -4.801 0.938 1.00 98.88 247 LYS A O 1
ATOM 1863 N N . ILE A 1 248 ? -7.198 -5.852 -0.996 1.00 98.94 248 ILE A N 1
ATOM 1864 C CA . ILE A 1 248 ? -5.854 -5.667 -1.549 1.00 98.94 248 ILE A CA 1
ATOM 1865 C C . ILE A 1 248 ? -5.872 -4.446 -2.465 1.00 98.94 248 ILE A C 1
ATOM 1867 O O . ILE A 1 248 ? -6.531 -4.457 -3.506 1.00 98.94 248 ILE A O 1
ATOM 1871 N N . GLU A 1 249 ? -5.150 -3.399 -2.072 1.00 98.88 249 GLU A N 1
ATOM 1872 C CA . GLU A 1 249 ? -4.934 -2.214 -2.897 1.00 98.88 249 GLU A CA 1
ATOM 1873 C C . GLU A 1 249 ? -3.578 -2.301 -3.602 1.00 98.88 249 GLU A C 1
ATOM 1875 O O . GLU A 1 249 ? -2.541 -2.554 -2.981 1.00 98.88 249 GLU A O 1
ATOM 1880 N N . TRP A 1 250 ? -3.602 -2.065 -4.911 1.00 98.75 250 TRP A N 1
ATOM 1881 C CA . TRP A 1 250 ? -2.429 -1.905 -5.758 1.00 98.75 250 TRP A CA 1
ATOM 1882 C C . TRP A 1 250 ? -2.224 -0.410 -6.025 1.00 98.75 250 TRP A C 1
ATOM 1884 O O . TRP A 1 250 ? -2.898 0.174 -6.874 1.00 98.75 250 TRP A O 1
ATOM 1894 N N . THR A 1 251 ? -1.341 0.223 -5.245 1.00 98.19 251 THR A N 1
ATOM 1895 C CA . THR A 1 251 ? -1.090 1.674 -5.300 1.00 98.19 251 THR A CA 1
ATOM 1896 C C . THR A 1 251 ? 0.165 1.998 -6.112 1.00 98.19 251 THR A C 1
ATOM 1898 O O . THR A 1 251 ? 1.260 1.550 -5.760 1.00 98.19 251 THR A O 1
ATOM 1901 N N . MET A 1 252 ? 0.035 2.835 -7.141 1.00 97.44 252 MET A N 1
ATOM 1902 C CA . MET A 1 252 ? 1.165 3.417 -7.882 1.00 97.44 252 MET A CA 1
ATOM 1903 C C . MET A 1 252 ? 1.426 4.873 -7.462 1.00 97.44 252 MET A C 1
ATOM 1905 O O . MET A 1 252 ? 0.526 5.533 -6.954 1.00 97.44 252 MET A O 1
ATOM 1909 N N . THR A 1 253 ? 2.632 5.398 -7.691 1.00 95.62 253 THR A N 1
ATOM 1910 C CA . THR A 1 253 ? 2.894 6.850 -7.619 1.00 95.62 253 THR A CA 1
ATOM 1911 C C . THR A 1 253 ? 2.471 7.519 -8.926 1.00 95.62 253 THR A C 1
ATOM 1913 O O . THR A 1 253 ? 2.735 6.970 -10.001 1.00 95.62 253 THR A O 1
ATOM 1916 N N . ALA A 1 254 ? 1.881 8.711 -8.835 1.00 93.00 254 ALA A N 1
ATOM 1917 C CA . ALA A 1 254 ? 1.562 9.561 -9.982 1.00 93.00 254 ALA A CA 1
ATOM 1918 C C . ALA A 1 254 ? 2.821 10.038 -10.730 1.00 93.00 254 ALA A C 1
ATOM 1920 O O . ALA A 1 254 ? 3.945 9.955 -10.216 1.00 93.00 254 ALA A O 1
ATOM 1921 N N . HIS A 1 255 ? 2.628 10.576 -11.938 1.00 88.06 255 HIS A N 1
ATOM 1922 C CA . HIS A 1 255 ? 3.673 11.195 -12.771 1.00 88.06 255 HIS A CA 1
ATOM 1923 C C . HIS A 1 255 ? 4.839 10.269 -13.183 1.00 88.06 255 HIS A C 1
ATOM 1925 O O . HIS A 1 255 ? 5.874 10.748 -13.665 1.00 88.06 255 HIS A O 1
ATOM 1931 N N . ARG A 1 256 ? 4.699 8.945 -13.029 1.00 92.25 256 ARG A N 1
ATOM 1932 C CA . ARG A 1 256 ? 5.720 7.954 -13.392 1.00 92.25 256 ARG A CA 1
ATOM 1933 C C . ARG A 1 256 ? 5.130 6.697 -14.040 1.00 92.25 256 ARG A C 1
ATOM 1935 O O . ARG A 1 256 ? 5.054 5.626 -13.443 1.00 92.25 256 ARG A O 1
ATOM 1942 N N . ASP A 1 257 ? 4.839 6.822 -15.330 1.00 95.50 257 ASP A N 1
ATOM 1943 C CA . ASP A 1 257 ? 4.301 5.738 -16.169 1.00 95.50 257 ASP A CA 1
ATOM 1944 C C . ASP A 1 257 ? 5.294 4.586 -16.411 1.00 95.50 257 ASP A C 1
ATOM 1946 O O . ASP A 1 257 ? 4.899 3.520 -16.870 1.00 95.50 257 ASP A O 1
ATOM 1950 N N . THR A 1 258 ? 6.591 4.787 -16.141 1.00 96.75 258 THR A N 1
ATOM 1951 C CA . THR A 1 258 ? 7.656 3.810 -16.427 1.00 96.75 258 THR A CA 1
ATOM 1952 C C . THR A 1 258 ? 8.411 3.413 -15.162 1.00 96.75 258 THR A C 1
ATOM 1954 O O . THR A 1 258 ? 8.998 4.255 -14.468 1.00 96.75 258 THR A O 1
ATOM 1957 N N . MET A 1 259 ? 8.440 2.108 -14.899 1.00 97.19 259 MET A N 1
ATOM 1958 C CA . MET A 1 259 ? 9.098 1.488 -13.750 1.00 97.19 259 MET A CA 1
ATOM 1959 C C . MET A 1 259 ? 10.633 1.520 -13.881 1.00 97.19 259 MET A C 1
ATOM 1961 O O . MET A 1 259 ? 11.193 2.012 -14.860 1.00 97.19 259 MET A O 1
ATOM 1965 N N . VAL A 1 260 ? 11.364 1.055 -12.861 1.00 95.81 260 VAL A N 1
ATOM 1966 C CA . VAL A 1 260 ? 12.847 1.093 -12.862 1.00 95.81 260 VAL A CA 1
ATOM 1967 C C . VAL A 1 260 ? 13.467 0.130 -13.882 1.00 95.81 260 VAL A C 1
ATOM 1969 O O . VAL A 1 260 ? 14.549 0.413 -14.391 1.00 95.81 260 VAL A O 1
ATOM 1972 N N . ASN A 1 261 ? 12.783 -0.965 -14.214 1.00 96.25 261 ASN A N 1
ATOM 1973 C CA . ASN A 1 261 ? 13.213 -1.923 -15.234 1.00 96.25 261 ASN A CA 1
ATOM 1974 C C . ASN A 1 261 ? 12.920 -1.477 -16.684 1.00 96.25 261 ASN A C 1
ATOM 1976 O O . ASN A 1 261 ? 13.475 -2.064 -17.608 1.00 96.25 261 ASN A O 1
ATOM 1980 N N . GLY A 1 262 ? 12.125 -0.417 -16.881 1.00 97.69 262 GLY A N 1
ATOM 1981 C CA . GLY A 1 262 ? 11.783 0.140 -18.196 1.00 97.69 262 GLY A CA 1
ATOM 1982 C C . GLY A 1 262 ? 10.389 -0.221 -18.719 1.00 97.69 262 GLY A C 1
ATOM 1983 O O . GLY A 1 262 ? 9.974 0.362 -19.719 1.00 97.69 262 GLY A O 1
ATOM 1984 N N . ASP A 1 263 ? 9.662 -1.110 -18.040 1.00 98.31 263 ASP A N 1
ATOM 1985 C CA . ASP A 1 263 ? 8.292 -1.495 -18.402 1.00 98.31 263 ASP A CA 1
ATOM 1986 C C . ASP A 1 263 ? 7.265 -0.432 -17.955 1.00 98.31 263 ASP A C 1
ATOM 1988 O O . ASP A 1 263 ? 7.550 0.425 -17.102 1.00 98.31 263 ASP A O 1
ATOM 1992 N N . ASN A 1 264 ? 6.056 -0.477 -18.524 1.00 98.19 264 ASN A N 1
ATOM 1993 C CA . ASN A 1 264 ? 4.960 0.415 -18.151 1.00 98.19 264 ASN A CA 1
ATOM 1994 C C . ASN A 1 264 ? 4.386 0.035 -16.774 1.00 98.19 264 ASN A C 1
ATOM 1996 O O . ASN A 1 264 ? 4.349 -1.137 -16.402 1.00 98.19 264 ASN A O 1
ATOM 2000 N N . VAL A 1 265 ? 3.886 1.015 -16.021 1.00 97.94 265 VAL A N 1
ATOM 2001 C CA . VAL A 1 265 ? 3.242 0.801 -14.715 1.00 97.94 265 VAL A CA 1
ATOM 2002 C C . VAL A 1 265 ? 2.116 -0.245 -14.765 1.00 97.94 265 VAL A C 1
ATOM 2004 O O . VAL A 1 265 ? 2.009 -1.064 -13.852 1.00 97.94 265 VAL A O 1
ATOM 2007 N N . TRP A 1 266 ? 1.340 -0.301 -15.853 1.00 98.12 266 TRP A N 1
ATOM 2008 C CA . TRP A 1 266 ? 0.273 -1.292 -16.042 1.00 98.12 266 TRP A CA 1
ATOM 2009 C C . TRP A 1 266 ? 0.770 -2.698 -16.377 1.00 98.12 266 TRP A C 1
ATOM 2011 O O . TRP A 1 266 ? 0.051 -3.662 -16.109 1.00 98.12 266 TRP A O 1
ATOM 2021 N N . ASP A 1 267 ? 1.997 -2.863 -16.882 1.00 98.44 267 ASP A N 1
ATOM 2022 C CA . ASP A 1 267 ? 2.550 -4.197 -17.147 1.00 98.44 267 ASP A CA 1
ATOM 2023 C C . ASP A 1 267 ? 2.665 -5.003 -15.842 1.00 98.44 267 ASP A C 1
ATOM 2025 O O . ASP A 1 267 ? 2.435 -6.218 -15.834 1.00 98.44 267 ASP A O 1
ATOM 2029 N N . ALA A 1 268 ? 2.911 -4.323 -14.714 1.00 98.19 268 ALA A N 1
ATOM 2030 C CA . ALA A 1 268 ? 2.925 -4.915 -13.379 1.00 98.19 268 ALA A CA 1
ATOM 2031 C C . ALA A 1 268 ? 1.537 -5.295 -12.833 1.00 98.19 268 ALA A C 1
ATOM 2033 O O . ALA A 1 268 ? 1.482 -6.052 -11.870 1.00 98.19 268 ALA A O 1
ATOM 2034 N N . TYR A 1 269 ? 0.417 -4.856 -13.420 1.00 98.62 269 TYR A N 1
ATOM 2035 C CA . TYR A 1 269 ? -0.911 -5.135 -12.857 1.00 98.62 269 TYR A CA 1
ATOM 2036 C C . TYR A 1 269 ? -1.191 -6.654 -12.777 1.00 98.62 269 TYR A C 1
ATOM 2038 O O . TYR A 1 269 ? -1.179 -7.328 -13.815 1.00 98.62 269 TYR A O 1
ATOM 2046 N N . PRO A 1 270 ? -1.414 -7.237 -11.580 1.00 98.38 270 PRO A N 1
ATOM 2047 C CA . PRO A 1 270 ? -1.428 -8.691 -11.399 1.00 98.38 270 PRO A CA 1
ATOM 2048 C C . PRO A 1 270 ? -2.748 -9.358 -11.817 1.00 98.38 270 PRO A C 1
ATOM 2050 O O . PRO A 1 270 ? -2.719 -10.546 -12.132 1.00 98.38 270 PRO A O 1
ATOM 2053 N N . GLY A 1 271 ? -3.860 -8.613 -11.872 1.00 98.50 271 GLY A N 1
ATOM 2054 C CA . GLY A 1 271 ? -5.177 -9.096 -12.307 1.00 98.50 271 GLY A CA 1
ATOM 2055 C C . GLY A 1 271 ? -6.324 -8.739 -11.353 1.00 98.50 271 GLY A C 1
ATOM 2056 O O . GLY A 1 271 ? -6.120 -8.568 -10.149 1.00 98.50 271 GLY A O 1
ATOM 2057 N N . ASP A 1 272 ? -7.541 -8.662 -11.899 1.00 98.44 272 ASP A N 1
ATOM 2058 C CA . ASP A 1 272 ? -8.777 -8.302 -11.175 1.00 98.44 272 ASP A CA 1
ATOM 2059 C C . ASP A 1 272 ? -9.202 -9.350 -10.127 1.00 98.44 272 ASP A C 1
ATOM 2061 O O . ASP A 1 272 ? -9.980 -9.062 -9.222 1.00 98.44 272 ASP A O 1
ATOM 2065 N N . ASP A 1 273 ? -8.703 -10.585 -10.226 1.00 98.06 273 ASP A N 1
ATOM 2066 C CA . ASP A 1 273 ? -8.886 -11.623 -9.208 1.00 98.06 273 ASP A CA 1
ATOM 2067 C C . ASP A 1 273 ? -7.967 -11.415 -7.988 1.00 98.06 273 ASP A C 1
ATOM 2069 O O . ASP A 1 273 ? -8.248 -11.899 -6.885 1.00 98.06 273 ASP A O 1
ATOM 2073 N N . VAL A 1 274 ? -6.885 -10.650 -8.157 1.00 98.75 274 VAL A N 1
ATOM 2074 C CA . VAL A 1 274 ? -5.881 -10.361 -7.125 1.00 98.75 274 VAL A CA 1
ATOM 2075 C C . VAL A 1 274 ? -6.144 -9.023 -6.430 1.00 98.75 274 VAL A C 1
ATOM 2077 O O . VAL A 1 274 ? -5.973 -8.937 -5.214 1.00 98.75 274 VAL A O 1
ATOM 2080 N N . VAL A 1 275 ? -6.579 -7.999 -7.169 1.00 98.88 275 VAL A N 1
ATOM 2081 C CA . VAL A 1 275 ? -6.708 -6.609 -6.693 1.00 98.88 275 VAL A CA 1
ATOM 2082 C C . VAL A 1 275 ? -8.169 -6.242 -6.428 1.00 98.88 275 VAL A C 1
ATOM 2084 O O . VAL A 1 275 ? -9.035 -6.479 -7.259 1.00 98.88 275 VAL A O 1
ATOM 2087 N N . ASP A 1 276 ? -8.445 -5.633 -5.272 1.00 98.81 276 ASP A N 1
ATOM 2088 C CA . ASP A 1 276 ? -9.757 -5.050 -4.955 1.00 98.81 276 ASP A CA 1
ATOM 2089 C C . ASP A 1 276 ? -9.841 -3.555 -5.313 1.00 98.81 276 ASP A C 1
ATOM 2091 O O . ASP A 1 276 ? -10.924 -3.052 -5.608 1.00 98.81 276 ASP A O 1
ATOM 2095 N N . ILE A 1 277 ? -8.719 -2.830 -5.215 1.00 98.62 277 ILE A N 1
ATOM 2096 C CA . ILE A 1 277 ? -8.644 -1.368 -5.355 1.00 98.62 277 ILE A CA 1
ATOM 2097 C C . ILE A 1 277 ? -7.374 -0.996 -6.133 1.00 98.62 277 ILE A C 1
ATOM 2099 O O . ILE A 1 277 ? -6.283 -1.452 -5.797 1.00 98.62 277 ILE A O 1
ATOM 2103 N N . ILE A 1 278 ? -7.499 -0.130 -7.139 1.00 98.19 278 ILE A N 1
ATOM 2104 C CA . ILE A 1 278 ? -6.356 0.538 -7.779 1.00 98.19 278 ILE A CA 1
ATOM 2105 C C . ILE A 1 278 ? -6.195 1.906 -7.115 1.00 98.19 278 ILE A C 1
ATOM 2107 O O . ILE A 1 278 ? -7.151 2.682 -7.070 1.00 98.19 278 ILE A O 1
ATOM 2111 N N . GLY A 1 279 ? -5.007 2.181 -6.582 1.00 96.88 279 GLY A N 1
ATOM 2112 C CA . GLY A 1 279 ? -4.683 3.424 -5.885 1.00 96.88 279 GLY A CA 1
ATOM 2113 C C . GLY A 1 279 ? -3.639 4.258 -6.625 1.00 96.88 279 GLY A C 1
ATOM 2114 O O . GLY A 1 279 ? -2.799 3.722 -7.350 1.00 96.88 279 GLY A O 1
ATOM 2115 N N . ILE A 1 280 ? -3.668 5.572 -6.403 1.00 95.56 280 ILE A N 1
ATOM 2116 C CA . ILE A 1 280 ? -2.676 6.522 -6.919 1.00 95.5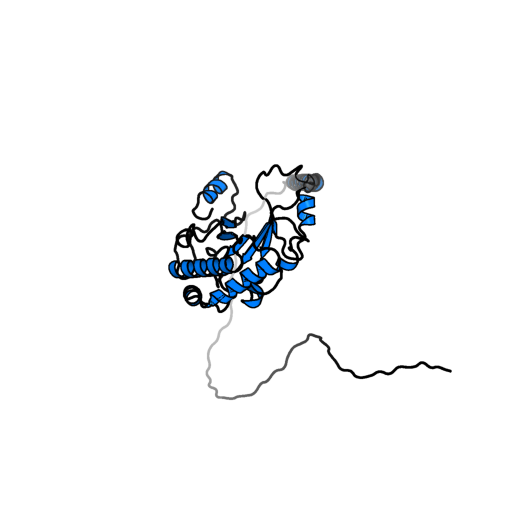6 280 ILE A CA 1
ATOM 2117 C C . ILE A 1 280 ? -2.233 7.429 -5.766 1.00 95.56 280 ILE A C 1
ATOM 2119 O O . ILE A 1 280 ? -3.050 8.149 -5.191 1.00 95.56 280 ILE A O 1
ATOM 2123 N N . ASP A 1 281 ? -0.941 7.413 -5.443 1.00 95.06 281 ASP A N 1
ATOM 2124 C CA . ASP A 1 281 ? -0.306 8.413 -4.586 1.00 95.06 281 ASP A CA 1
ATOM 2125 C C . ASP A 1 281 ? 0.053 9.636 -5.445 1.00 95.06 281 ASP A C 1
ATOM 2127 O O . ASP A 1 281 ? 1.005 9.617 -6.228 1.00 95.06 281 ASP A O 1
ATOM 2131 N N . ALA A 1 282 ? -0.743 10.700 -5.318 1.00 91.31 282 ALA A N 1
ATOM 2132 C CA . ALA A 1 282 ? -0.559 11.960 -6.033 1.00 91.31 282 ALA A CA 1
ATOM 2133 C C . ALA A 1 282 ? -0.190 13.094 -5.065 1.00 91.31 282 ALA A C 1
ATOM 2135 O O . ALA A 1 282 ? -0.876 13.338 -4.071 1.00 91.31 282 ALA A O 1
ATOM 2136 N N . TYR A 1 283 ? 0.872 13.827 -5.396 1.00 87.56 283 TYR A N 1
ATOM 2137 C CA . TYR A 1 283 ? 1.349 14.997 -4.660 1.00 87.56 283 TYR A CA 1
ATOM 2138 C C . TYR A 1 283 ? 1.475 16.179 -5.622 1.00 87.56 283 TYR A C 1
ATOM 2140 O O . TYR A 1 283 ? 2.027 16.002 -6.707 1.00 87.56 283 TYR A O 1
ATOM 2148 N N . ASP A 1 284 ? 1.090 17.394 -5.206 1.00 79.75 284 ASP A N 1
ATOM 2149 C CA . ASP A 1 284 ? 1.457 18.626 -5.931 1.00 79.75 284 ASP A CA 1
ATOM 2150 C C . ASP A 1 284 ? 2.951 18.932 -5.713 1.00 79.75 284 ASP A C 1
ATOM 2152 O O . ASP A 1 284 ? 3.371 19.775 -4.921 1.00 79.75 284 ASP A O 1
ATOM 2156 N N . SER A 1 285 ? 3.762 18.111 -6.369 1.00 74.50 285 SER A N 1
ATOM 2157 C CA . SER A 1 285 ? 5.217 18.066 -6.344 1.00 74.50 285 SER A CA 1
ATOM 2158 C C . SER A 1 285 ? 5.736 18.236 -7.776 1.00 74.50 285 SER A C 1
ATOM 2160 O O . SER A 1 285 ? 4.957 18.406 -8.706 1.00 74.50 285 SER A O 1
ATOM 2162 N N . SER A 1 286 ? 7.051 18.253 -8.000 1.00 69.25 286 SER A N 1
ATOM 2163 C CA . SER A 1 286 ? 7.580 18.485 -9.352 1.00 69.25 286 SER A CA 1
ATOM 2164 C C . SER A 1 286 ? 7.297 17.294 -10.291 1.00 69.25 286 SER A C 1
ATOM 2166 O O . SER A 1 286 ? 7.809 16.211 -10.007 1.00 69.25 286 SER A O 1
ATOM 2168 N N . PRO A 1 287 ? 6.627 17.479 -11.451 1.00 71.88 287 PRO A N 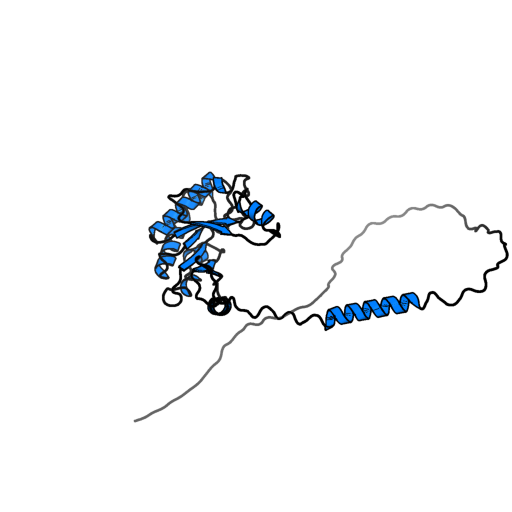1
ATOM 2169 C CA . PRO A 1 287 ? 6.194 18.750 -12.047 1.00 71.88 287 PRO A CA 1
ATOM 2170 C C . PRO A 1 287 ? 4.821 19.238 -11.539 1.00 71.88 287 PRO A C 1
ATOM 2172 O O . PRO A 1 287 ? 3.797 18.615 -11.802 1.00 71.88 287 PRO A O 1
ATOM 2175 N N . ALA A 1 288 ? 4.798 20.407 -10.888 1.00 79.81 288 ALA A N 1
ATOM 2176 C CA . ALA A 1 288 ? 3.601 20.922 -10.218 1.00 79.81 288 ALA A CA 1
ATOM 2177 C C . ALA A 1 288 ? 2.455 21.225 -11.197 1.00 79.81 288 ALA A C 1
ATOM 2179 O O . ALA A 1 288 ? 2.662 21.795 -12.278 1.00 79.81 288 ALA A O 1
ATOM 2180 N N . SER A 1 289 ? 1.223 20.915 -10.790 1.00 86.00 289 SER A N 1
ATOM 2181 C CA . SER A 1 289 ? 0.034 21.028 -11.646 1.00 86.00 289 SER A CA 1
ATOM 2182 C C . SER A 1 289 ? -0.618 22.411 -11.552 1.00 86.00 289 SER A C 1
ATOM 2184 O O . SER A 1 289 ? -1.800 22.556 -11.255 1.00 86.00 289 SER A O 1
ATOM 2186 N N . LEU A 1 290 ? 0.159 23.453 -11.875 1.00 87.94 290 LEU A N 1
ATOM 2187 C CA . LEU A 1 290 ? -0.185 24.875 -11.681 1.00 87.94 290 LEU A CA 1
ATOM 2188 C C . LEU A 1 290 ? -1.433 25.380 -12.440 1.00 87.94 290 LEU A C 1
ATOM 2190 O O . LEU A 1 290 ? -1.819 26.539 -12.294 1.00 87.94 290 LEU A O 1
ATOM 2194 N N . THR A 1 291 ? -2.050 24.559 -13.294 1.00 90.38 291 THR A N 1
ATOM 2195 C CA . THR A 1 291 ? -3.299 24.890 -13.996 1.00 90.38 291 THR A CA 1
ATOM 2196 C C . THR A 1 291 ? -4.169 23.646 -14.147 1.00 90.38 291 THR A C 1
ATOM 2198 O O . THR A 1 291 ? -3.645 22.545 -14.307 1.00 90.38 291 THR A O 1
ATOM 2201 N N . GLN A 1 292 ? -5.494 23.826 -14.234 1.00 90.62 292 GLN A N 1
ATOM 2202 C CA . GLN A 1 292 ? -6.439 22.737 -14.530 1.00 90.62 292 GLN A CA 1
ATOM 2203 C C . GLN A 1 292 ? -6.069 21.959 -15.802 1.00 90.62 292 GLN A C 1
ATOM 2205 O O . GLN A 1 292 ? -6.305 20.759 -15.882 1.00 90.62 292 GLN A O 1
ATOM 2210 N N . LYS A 1 293 ? -5.479 22.631 -16.802 1.00 92.88 293 LYS A N 1
ATOM 2211 C CA . LYS A 1 293 ? -5.010 21.971 -18.022 1.00 92.88 293 LYS A CA 1
ATOM 2212 C C . LYS A 1 293 ? -3.880 20.984 -17.711 1.00 92.88 293 LYS A C 1
ATOM 2214 O O . LYS A 1 293 ? -3.981 19.838 -18.122 1.00 92.88 293 LYS A O 1
ATOM 2219 N N . ILE A 1 294 ? -2.848 21.422 -16.984 1.00 88.44 294 ILE A N 1
ATOM 2220 C CA . ILE A 1 294 ? -1.705 20.569 -16.619 1.00 88.44 294 ILE A CA 1
ATOM 2221 C C . ILE A 1 294 ? -2.173 19.427 -15.712 1.00 88.44 294 ILE A C 1
ATOM 2223 O O . ILE A 1 294 ? -1.821 18.285 -15.973 1.00 88.44 294 ILE A O 1
ATOM 2227 N N . PHE A 1 295 ? -3.032 19.713 -14.726 1.00 88.81 295 PHE A N 1
ATOM 2228 C CA . PHE A 1 295 ? -3.658 18.687 -13.887 1.00 88.81 295 PHE A CA 1
ATOM 2229 C C . PHE A 1 295 ? -4.379 17.630 -14.736 1.00 88.81 295 PHE A C 1
ATOM 2231 O O . PHE A 1 295 ? -4.088 16.448 -14.621 1.00 88.81 295 PHE A O 1
ATOM 2238 N N . ASN A 1 296 ? -5.248 18.046 -15.665 1.00 90.75 296 ASN A N 1
ATOM 2239 C CA . ASN A 1 296 ? -5.934 17.118 -16.568 1.00 90.75 296 ASN A CA 1
ATOM 2240 C C . ASN A 1 296 ? -4.953 16.347 -17.471 1.00 90.75 296 ASN A C 1
ATOM 2242 O O . ASN A 1 296 ? -5.205 15.188 -17.780 1.00 90.75 296 ASN A O 1
ATOM 2246 N N . GLU A 1 297 ? -3.861 16.965 -17.924 1.00 90.19 297 GLU A N 1
ATOM 2247 C CA . GLU A 1 297 ? -2.829 16.293 -18.725 1.00 90.19 297 GLU A CA 1
ATOM 2248 C C . GLU A 1 297 ? -2.049 15.246 -17.913 1.00 90.19 297 GLU A C 1
ATOM 2250 O O . GLU A 1 297 ? -1.656 14.241 -18.497 1.00 90.19 297 GLU A O 1
ATOM 2255 N N . GLN A 1 298 ? -1.867 15.434 -16.597 1.00 86.75 298 GLN A N 1
ATOM 2256 C CA . GLN A 1 298 ? -1.316 14.409 -15.696 1.00 86.75 298 GLN A CA 1
ATOM 2257 C C .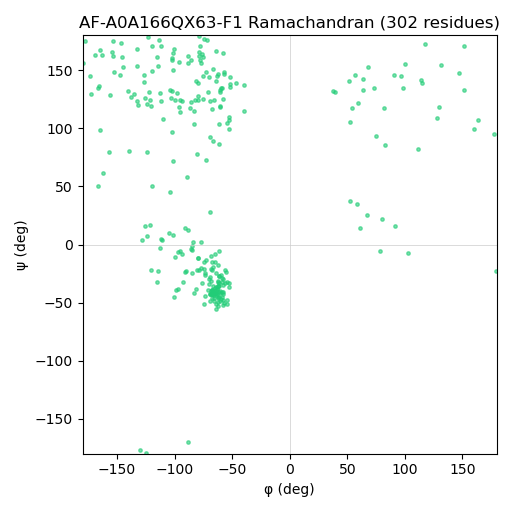 GLN A 1 298 ? -2.347 13.311 -15.399 1.00 86.75 298 GLN A C 1
ATOM 2259 O O . GLN A 1 298 ? -2.088 12.152 -15.690 1.00 86.75 298 GLN A O 1
ATOM 2264 N N . CYS A 1 299 ? -3.567 13.664 -14.980 1.00 88.56 299 CYS A N 1
ATOM 2265 C CA . CYS A 1 299 ? -4.598 12.690 -14.594 1.00 88.56 299 CYS A CA 1
ATOM 2266 C C . CYS A 1 299 ? -5.106 11.779 -15.729 1.00 88.56 299 CYS A C 1
ATOM 2268 O O . CYS A 1 299 ? -5.876 10.861 -15.467 1.00 88.56 299 CYS A O 1
ATOM 2270 N N . ASN A 1 300 ? -4.722 12.041 -16.984 1.00 91.19 300 ASN A N 1
ATOM 2271 C CA . ASN A 1 300 ? -4.982 11.163 -18.133 1.00 91.19 300 ASN A CA 1
ATOM 2272 C C . ASN A 1 300 ? -3.733 10.381 -18.596 1.00 91.19 300 ASN A C 1
ATOM 2274 O O . ASN A 1 300 ? -3.758 9.777 -19.670 1.00 91.19 300 ASN A O 1
ATOM 2278 N N . ARG A 1 301 ? -2.634 10.411 -17.832 1.00 92.38 301 ARG A N 1
ATOM 2279 C CA . ARG A 1 301 ? -1.479 9.523 -18.016 1.00 92.38 301 ARG A CA 1
ATOM 2280 C C . ARG A 1 301 ? -1.765 8.148 -17.432 1.00 92.38 301 ARG A C 1
ATOM 2282 O O . ARG A 1 301 ? -2.657 7.987 -16.605 1.00 92.38 301 ARG A O 1
ATOM 2289 N N . ASP A 1 302 ? -0.927 7.187 -17.799 1.00 94.88 302 ASP A N 1
ATOM 2290 C CA . ASP A 1 302 ? -1.001 5.820 -17.294 1.00 94.88 302 ASP A CA 1
ATOM 2291 C C . ASP A 1 302 ? -0.898 5.755 -15.761 1.00 94.88 302 ASP A C 1
ATOM 2293 O O . ASP A 1 302 ? -1.568 4.925 -15.155 1.00 94.88 302 ASP A O 1
ATOM 2297 N N . SER A 1 303 ? -0.101 6.631 -15.135 1.00 93.69 303 SER A N 1
ATOM 2298 C CA . SER A 1 303 ? 0.055 6.698 -13.671 1.00 93.69 303 SER A CA 1
ATOM 2299 C C . SER A 1 303 ? -0.792 7.753 -12.942 1.00 93.69 303 SER A C 1
ATOM 2301 O O . SER A 1 303 ? -0.813 7.752 -11.710 1.00 93.69 303 SER A O 1
ATOM 2303 N N . GLY A 1 304 ? -1.504 8.619 -13.675 1.00 86.25 304 GLY A N 1
ATOM 2304 C CA . GLY A 1 304 ? -2.218 9.791 -13.138 1.00 86.25 304 GLY A CA 1
ATOM 2305 C C . GLY A 1 304 ? -1.366 11.038 -12.865 1.00 86.25 304 GLY A C 1
ATOM 2306 O O . GLY A 1 304 ? -0.113 10.985 -12.950 1.00 86.25 304 GLY A O 1
#